Protein AF-A0A3S4IAG2-F1 (afdb_monomer)

Sequence (237 aa):
MKNTRRLWGWLAVICLLSFSVLLYMGKEIYQAAPPIPAVVQGADGKAVFTGDQIRRGQQAWLSSGGQQLGTVWGHGSYVAPDWSADWLHREALALREDWARQRFGKTYAQLDVGRQGMLDAELRREMRANGYDAASGKLTLSVVRAAAARQVAGHYQGLYGADPAFDKLREQYAMTADALPSADDRLAVSRSSSGPPGRPPPTARAKPACPTPTTGRTSRWSATRPPPPTACGRSPA

pLDDT: mean 79.32, std 21.81, range [26.36, 97.94]

Secondary structure (DSSP, 8-state):
-HHHHHHHHHHHHHHHHHHHHHHHHHHHHHHHSPPPPSEEEETTS-EEEEHHHHHHHHHHHHHTTGGGTSEETTEE-SSS-BHHHHHHHHHHHHHHHHHHHHHHSS-GGGS-HHHHHHHHHHHHHHHH---EETTTTEEEEPHHHHHHHHHHHHHHHHHHTT-GGGHHHHHHTTPPTTS---HHHHHHHHHHTT----PPPTT----SPPPP-------------PPPP--------

Foldseek 3Di:
DVVVVVVVVVVVVVVVVVVVVVVVVVVVCVVPPFDQFQFEAEPVRHTLDGSVLLVLLQVLCVLLVNQDLEADPPGHDHQAYHLLVVLLVQLLLQLLQVCCCVPPVDGLVPDDPVSVVVSVVVSVVQLLDFQADPVNSYRYHYPSSSVSLVVQLVVQLCCLEQNPVCVVVCVSSVGDHNSPVDSSNSSSNSNNSNDRRDDDDPDDDDPDDPDDPDDDDDDDDDDDDDDDDDDDDDDDD

Nearest PDB structures (foldseek):
  6qq6-assembly1_B  TM=9.559E-01  e=2.274E-15  Achromobacter xylosoxidans
  8bgw-assembly1_A  TM=9.477E-01  e=5.243E-15  Achromobacter xylosoxidans
  6qq5-assembly1_B  TM=9.482E-01  e=2.787E-14  Achromobacter xylosoxidans
  6l3h-assembly1_A  TM=9.404E-01  e=8.490E-14  Neisseria meningitidis alpha14
  6l1x-assembly1_A  TM=9.455E-01  e=2.069E-13  Neisseria meningitidis alpha14

Organism: Chromobacterium violaceum (NCBI:txid536)

Radius of gyration: 25.42 Å; Cα contacts (8 Å, |Δi|>4): 243; chains: 1; bounding box: 87×50×78 Å

Mean predicted aligned error: 11.72 Å

Solvent-accessible surface area (backbone atoms only — not comparable to full-atom values): 13588 Å² total; per-residue (Å²): 117,72,67,59,58,54,52,52,50,52,49,51,50,52,51,52,53,54,51,51,52,50,53,52,51,49,52,52,50,66,72,67,50,67,67,80,40,56,33,34,24,22,70,83,69,48,74,76,48,43,34,67,40,30,53,47,3,50,52,41,39,51,73,56,46,36,44,73,39,15,14,54,90,82,48,56,30,85,64,19,65,41,43,39,58,53,42,54,51,50,31,52,51,43,39,47,34,51,51,26,37,73,75,67,74,36,54,49,87,76,48,54,70,68,61,45,51,52,50,51,56,49,47,55,52,62,74,65,55,71,45,66,38,83,89,78,31,35,29,50,33,53,60,64,54,41,50,19,50,51,54,48,25,51,55,40,31,37,54,36,22,72,46,72,92,30,47,70,58,24,58,67,30,75,47,63,77,37,54,38,80,48,66,70,40,25,62,11,31,37,49,41,36,69,56,66,72,65,74,83,60,101,76,69,77,87,74,83,80,81,78,74,89,76,78,85,79,89,79,86,77,89,77,91,74,85,82,82,84,84,81,80,87,85,86,91,134

Structure (mmCIF, N/CA/C/O backbone):
data_AF-A0A3S4IAG2-F1
#
_entry.id   AF-A0A3S4IAG2-F1
#
loop_
_atom_site.group_PDB
_atom_site.id
_atom_site.type_symbol
_atom_site.label_atom_id
_atom_site.label_alt_id
_atom_site.label_comp_id
_atom_site.label_asym_id
_atom_site.label_entity_id
_atom_site.label_seq_id
_atom_site.pdbx_PDB_ins_code
_atom_site.Cartn_x
_atom_site.Cartn_y
_atom_site.Cartn_z
_atom_site.occupancy
_atom_site.B_iso_or_equiv
_atom_site.auth_seq_id
_atom_site.auth_comp_id
_atom_site.auth_asym_id
_atom_site.auth_atom_id
_atom_site.pdbx_PDB_model_num
ATOM 1 N N . MET A 1 1 ? 22.399 8.344 -54.562 1.00 57.19 1 MET A N 1
ATOM 2 C CA . MET A 1 1 ? 22.759 7.524 -53.374 1.00 57.19 1 MET A CA 1
ATOM 3 C C . MET A 1 1 ? 23.433 8.295 -52.218 1.00 57.19 1 MET A C 1
ATOM 5 O O . MET A 1 1 ? 23.384 7.809 -51.096 1.00 57.19 1 MET A O 1
ATOM 9 N N . LYS A 1 2 ? 24.021 9.495 -52.417 1.00 60.97 2 LYS A N 1
ATOM 10 C CA . LYS A 1 2 ? 24.637 10.291 -51.322 1.00 60.97 2 LYS A CA 1
ATOM 11 C C . LYS A 1 2 ? 23.644 10.781 -50.249 1.00 60.97 2 LYS A C 1
ATOM 13 O O . LYS A 1 2 ? 24.009 10.847 -49.081 1.00 60.97 2 LYS A O 1
ATOM 18 N N . ASN A 1 3 ? 22.392 11.063 -50.622 1.00 73.94 3 ASN A N 1
ATOM 19 C CA . ASN A 1 3 ? 21.385 11.587 -49.688 1.00 73.94 3 ASN A CA 1
ATOM 20 C C . ASN A 1 3 ? 20.950 10.543 -48.640 1.00 73.94 3 ASN A C 1
ATOM 22 O O . ASN A 1 3 ? 20.833 10.851 -47.460 1.00 73.94 3 ASN A O 1
ATOM 26 N N . THR A 1 4 ? 20.822 9.277 -49.046 1.00 83.88 4 THR A N 1
ATOM 27 C CA . THR A 1 4 ? 20.439 8.163 -48.166 1.00 83.88 4 THR A CA 1
ATOM 28 C C . THR A 1 4 ? 21.469 7.925 -47.060 1.00 83.88 4 THR A C 1
ATOM 30 O O . THR A 1 4 ? 21.091 7.785 -45.905 1.00 83.88 4 THR A O 1
ATOM 33 N N . ARG A 1 5 ? 22.776 7.969 -47.365 1.00 84.56 5 ARG A N 1
ATOM 34 C CA . ARG A 1 5 ? 23.834 7.810 -46.346 1.00 84.56 5 ARG A CA 1
ATOM 35 C C . ARG A 1 5 ? 23.801 8.914 -45.282 1.00 84.56 5 ARG A C 1
ATOM 37 O O . ARG A 1 5 ? 24.036 8.632 -44.113 1.00 84.56 5 ARG A O 1
ATOM 44 N N . ARG A 1 6 ? 23.466 10.151 -45.668 1.00 86.50 6 ARG A N 1
ATOM 45 C CA . ARG A 1 6 ? 23.318 11.279 -44.732 1.00 86.50 6 ARG A CA 1
ATOM 46 C C . ARG A 1 6 ? 22.092 11.113 -43.829 1.00 86.50 6 ARG A C 1
ATOM 48 O O . ARG A 1 6 ? 22.192 11.376 -42.637 1.00 86.50 6 ARG A O 1
ATOM 55 N N . LEU A 1 7 ? 20.966 10.649 -44.378 1.00 92.19 7 LEU A N 1
ATOM 56 C CA . LEU A 1 7 ? 19.752 10.359 -43.604 1.00 92.19 7 LEU A CA 1
ATOM 57 C C . LEU A 1 7 ? 19.969 9.215 -42.604 1.00 92.19 7 LEU A C 1
ATOM 59 O O . LEU A 1 7 ? 19.591 9.349 -41.447 1.00 92.19 7 LEU A O 1
ATOM 63 N N . TRP A 1 8 ? 20.640 8.136 -43.014 1.00 94.56 8 TRP A N 1
ATOM 64 C CA . TRP A 1 8 ? 21.013 7.040 -42.111 1.00 94.56 8 TRP A CA 1
ATOM 65 C C . TRP A 1 8 ? 21.988 7.482 -41.015 1.00 94.56 8 TRP A C 1
ATOM 67 O O . TRP A 1 8 ? 21.851 7.048 -39.876 1.00 94.56 8 TRP A O 1
ATOM 77 N N . GLY A 1 9 ? 22.927 8.382 -41.327 1.00 94.62 9 GLY A N 1
ATOM 78 C CA . GLY A 1 9 ? 23.794 8.998 -40.321 1.00 94.62 9 GLY A CA 1
ATOM 79 C C . GLY A 1 9 ? 23.002 9.789 -39.277 1.00 94.62 9 GLY A C 1
ATOM 80 O O . GLY A 1 9 ? 23.195 9.586 -38.083 1.00 94.62 9 GLY A O 1
ATOM 81 N N . TRP A 1 10 ? 22.059 10.634 -39.708 1.00 95.81 10 TRP A N 1
ATOM 82 C CA . TRP A 1 10 ? 21.182 11.369 -38.789 1.00 95.81 10 TRP A CA 1
ATOM 83 C C . TRP A 1 10 ? 20.273 10.454 -37.970 1.00 95.81 10 TRP A C 1
ATOM 85 O O . TRP A 1 10 ? 20.128 10.676 -36.771 1.00 95.81 10 TRP A O 1
ATOM 95 N N . LEU A 1 11 ? 19.709 9.410 -38.581 1.00 96.19 11 LEU A N 1
ATOM 96 C CA . LEU A 1 11 ? 18.921 8.406 -37.870 1.00 96.19 11 LEU A CA 1
ATOM 97 C C . LEU A 1 11 ? 19.757 7.727 -36.779 1.00 96.19 11 LEU A C 1
ATOM 99 O O . LEU A 1 11 ? 19.314 7.653 -35.638 1.00 96.19 11 LEU A O 1
ATOM 103 N N . ALA A 1 12 ? 20.981 7.297 -37.101 1.00 96.19 12 ALA A N 1
ATOM 104 C CA . ALA A 1 12 ? 21.883 6.684 -36.131 1.00 96.19 12 ALA A CA 1
ATOM 105 C C . ALA A 1 12 ? 22.215 7.639 -34.974 1.00 96.19 12 ALA A C 1
ATOM 107 O O . ALA A 1 12 ? 22.183 7.224 -33.818 1.00 96.19 12 ALA A O 1
ATOM 108 N N . VAL A 1 13 ? 22.464 8.922 -35.263 1.00 97.50 13 VAL A N 1
ATOM 109 C CA . VAL A 1 13 ? 22.703 9.950 -34.235 1.00 97.50 13 VAL A CA 1
ATOM 110 C C . VAL A 1 13 ? 21.481 10.131 -33.334 1.00 97.50 13 VAL A C 1
ATOM 112 O O . VAL A 1 13 ? 21.628 10.118 -32.114 1.00 97.50 13 VAL A O 1
ATOM 115 N N . ILE A 1 14 ? 20.278 10.256 -33.905 1.00 97.62 14 ILE A N 1
ATOM 116 C CA . ILE A 1 14 ? 19.039 10.404 -33.128 1.00 97.62 14 ILE A CA 1
ATOM 117 C C . ILE A 1 14 ? 18.816 9.170 -32.251 1.00 97.62 14 ILE A C 1
ATOM 119 O O . ILE A 1 14 ? 18.597 9.319 -31.053 1.00 97.62 14 ILE A O 1
ATOM 123 N N . CYS A 1 15 ? 18.946 7.961 -32.804 1.00 97.62 15 CYS A N 1
ATOM 124 C CA . CYS A 1 15 ? 18.828 6.725 -32.035 1.00 97.62 15 CYS A CA 1
ATOM 125 C C . CYS A 1 15 ? 19.840 6.682 -30.883 1.00 97.62 15 CYS A C 1
ATOM 127 O O . CYS A 1 15 ? 19.444 6.441 -29.745 1.00 97.62 15 CYS A O 1
ATOM 129 N N . LEU A 1 16 ? 21.124 6.955 -31.145 1.00 97.81 16 LEU A N 1
ATOM 130 C CA . LEU A 1 16 ? 22.168 6.943 -30.116 1.00 97.81 16 LEU A CA 1
ATOM 131 C C . LEU A 1 16 ? 21.878 7.943 -28.995 1.00 97.81 16 LEU A C 1
ATOM 133 O O . LEU A 1 16 ? 21.977 7.582 -27.823 1.00 97.81 16 LEU A O 1
ATOM 137 N N . LEU A 1 17 ? 21.474 9.172 -29.325 1.00 97.94 17 LEU A N 1
ATOM 138 C CA . LEU A 1 17 ? 21.122 10.178 -28.322 1.00 97.94 17 LEU A CA 1
ATOM 139 C C . LEU A 1 17 ? 19.875 9.773 -27.522 1.00 97.94 17 LEU A C 1
ATOM 141 O O . LEU A 1 17 ? 19.899 9.838 -26.293 1.00 97.94 17 LEU A O 1
ATOM 145 N N . SER A 1 18 ? 18.815 9.296 -28.182 1.00 97.00 18 SER A N 1
ATOM 146 C CA . SER A 1 18 ? 17.589 8.845 -27.512 1.00 97.00 18 SER A CA 1
ATOM 147 C C . SER A 1 18 ? 17.841 7.666 -26.568 1.00 97.00 18 SER A C 1
ATOM 149 O O . SER A 1 18 ? 17.405 7.706 -25.418 1.00 97.00 18 SER A O 1
ATOM 151 N N . PHE A 1 19 ? 18.584 6.644 -27.009 1.00 97.50 19 PHE A N 1
ATOM 152 C CA . PHE A 1 19 ? 18.950 5.512 -26.154 1.00 97.50 19 PHE A CA 1
ATOM 153 C C . PHE A 1 19 ? 19.877 5.931 -25.012 1.00 97.50 19 PHE A C 1
ATOM 155 O O . PHE A 1 19 ? 19.725 5.425 -23.905 1.00 97.50 19 PHE A O 1
ATOM 162 N N . SER A 1 20 ? 20.788 6.882 -25.235 1.00 97.12 20 SER A N 1
ATOM 163 C CA . SER A 1 20 ? 21.667 7.386 -24.171 1.00 97.12 20 SER A CA 1
ATOM 164 C C . SER A 1 20 ? 20.868 8.056 -23.055 1.00 97.12 20 SER A C 1
ATOM 166 O O . SER A 1 20 ? 21.086 7.760 -21.880 1.00 97.12 20 SER A O 1
ATOM 168 N N . VAL A 1 21 ? 19.894 8.903 -23.409 1.00 96.88 21 VAL A N 1
ATOM 169 C CA . VAL A 1 21 ? 18.987 9.525 -22.431 1.00 96.88 21 VAL A CA 1
ATOM 170 C C . VAL A 1 21 ? 18.141 8.465 -21.722 1.00 96.88 21 VAL A C 1
ATOM 172 O O . VAL A 1 21 ? 18.015 8.513 -20.500 1.00 96.88 21 VAL A O 1
ATOM 175 N N . LEU A 1 22 ? 17.604 7.483 -22.453 1.00 95.69 22 LEU A N 1
ATOM 176 C CA . LEU A 1 22 ? 16.808 6.398 -21.873 1.00 95.69 22 LEU A CA 1
ATOM 177 C C . LEU A 1 22 ? 17.613 5.568 -20.859 1.00 95.69 22 LEU A C 1
ATOM 179 O O . LEU A 1 22 ? 17.124 5.303 -19.764 1.00 95.69 22 LEU A O 1
ATOM 183 N N . LEU A 1 23 ? 18.848 5.188 -21.197 1.00 94.25 23 LEU A N 1
ATOM 184 C CA . LEU A 1 23 ? 19.734 4.418 -20.318 1.00 94.25 23 LEU A CA 1
ATOM 185 C C . LEU A 1 23 ? 20.152 5.224 -19.085 1.00 94.25 23 LEU A C 1
ATOM 187 O O . LEU A 1 23 ? 20.166 4.686 -17.977 1.00 94.25 23 LEU A O 1
ATOM 191 N N . TYR A 1 24 ? 20.451 6.514 -19.261 1.00 94.75 24 TYR A N 1
ATOM 192 C CA . TYR A 1 24 ? 20.769 7.408 -18.150 1.00 94.75 24 TYR A CA 1
ATOM 193 C C . TYR A 1 24 ? 19.593 7.524 -17.172 1.00 94.75 24 TYR A C 1
ATOM 195 O O . TYR A 1 24 ? 19.758 7.286 -15.976 1.00 94.75 24 TYR A O 1
ATOM 203 N N . MET A 1 25 ? 18.387 7.789 -17.683 1.00 92.31 25 MET A N 1
ATOM 204 C CA . MET A 1 25 ? 17.180 7.864 -16.853 1.00 92.31 25 MET A CA 1
ATOM 205 C C . MET A 1 25 ? 16.848 6.514 -16.204 1.00 92.31 25 MET A C 1
ATOM 207 O O . MET A 1 25 ? 16.467 6.476 -15.038 1.00 92.31 25 MET A O 1
ATOM 211 N N . GLY A 1 26 ? 17.048 5.399 -16.913 1.00 89.12 26 GLY A N 1
ATOM 212 C CA . GLY A 1 26 ? 16.878 4.054 -16.358 1.00 89.12 26 GLY A CA 1
ATOM 213 C C . GLY A 1 26 ? 17.799 3.781 -15.165 1.00 89.12 26 GLY A C 1
ATOM 214 O O . GLY A 1 26 ? 17.357 3.219 -14.163 1.00 89.12 26 GLY A O 1
ATOM 215 N N . LYS A 1 27 ? 19.057 4.236 -15.229 1.00 88.31 27 LYS A N 1
ATOM 216 C CA . LYS A 1 27 ? 20.014 4.133 -14.117 1.00 88.31 27 LYS A CA 1
ATOM 217 C C . LYS A 1 27 ? 19.571 4.953 -12.902 1.00 88.31 27 LYS A C 1
ATOM 219 O O . LYS A 1 27 ? 19.605 4.432 -11.789 1.00 88.31 27 LYS A O 1
ATOM 224 N N . GLU A 1 28 ? 19.140 6.195 -13.109 1.00 88.00 28 GLU A N 1
ATOM 225 C CA . GLU A 1 28 ? 18.635 7.056 -12.028 1.00 88.00 28 GLU A CA 1
ATOM 226 C C . GLU A 1 28 ? 17.401 6.444 -11.352 1.00 88.00 28 GLU A C 1
ATOM 228 O O . GLU A 1 28 ? 17.333 6.376 -10.126 1.00 88.00 28 GLU A O 1
ATOM 233 N N . ILE A 1 29 ? 16.459 5.909 -12.138 1.00 80.94 29 ILE A N 1
ATOM 234 C CA . ILE A 1 29 ? 15.269 5.224 -11.611 1.00 80.94 29 ILE A CA 1
ATOM 235 C C . ILE A 1 29 ? 15.665 4.007 -10.769 1.00 80.94 29 ILE A C 1
ATOM 237 O O . ILE A 1 29 ? 15.115 3.813 -9.687 1.00 80.94 29 ILE A O 1
ATOM 241 N N . TYR A 1 30 ? 16.630 3.205 -11.228 1.00 76.56 30 TYR A N 1
ATOM 242 C CA . TYR A 1 30 ? 17.087 2.021 -10.497 1.00 76.56 30 TYR A CA 1
ATOM 243 C C . TYR A 1 30 ? 17.720 2.377 -9.143 1.00 76.56 30 TYR A C 1
ATOM 245 O O . TYR A 1 30 ? 17.491 1.688 -8.153 1.00 76.56 30 TYR A O 1
ATOM 253 N N . GLN A 1 31 ? 18.485 3.469 -9.079 1.00 76.62 31 GLN A N 1
ATOM 254 C CA . GLN A 1 31 ? 19.129 3.922 -7.841 1.00 76.62 31 GLN A CA 1
ATOM 255 C C . GLN A 1 31 ? 18.164 4.634 -6.883 1.00 76.62 31 GLN A C 1
ATOM 257 O O . GLN A 1 31 ? 18.338 4.557 -5.668 1.00 76.62 31 GLN A O 1
ATOM 262 N N . ALA A 1 32 ? 17.149 5.319 -7.415 1.00 75.88 32 ALA A N 1
ATOM 263 C CA . ALA A 1 32 ? 16.148 6.042 -6.634 1.00 75.88 32 ALA A CA 1
ATOM 264 C C . ALA A 1 32 ? 14.940 5.180 -6.220 1.00 75.88 32 ALA A C 1
ATOM 266 O O . ALA A 1 32 ? 14.070 5.665 -5.490 1.00 75.88 32 ALA A O 1
ATOM 267 N N . ALA A 1 33 ? 14.858 3.927 -6.683 1.00 71.25 33 ALA A N 1
ATOM 268 C CA . ALA A 1 33 ? 13.767 3.024 -6.348 1.00 71.25 33 ALA A CA 1
ATOM 269 C C . ALA A 1 33 ? 13.689 2.805 -4.824 1.00 71.25 33 ALA A C 1
ATOM 271 O O . ALA A 1 33 ? 14.715 2.583 -4.173 1.00 71.25 33 ALA A O 1
ATOM 272 N N . PRO A 1 34 ? 12.487 2.863 -4.223 1.00 69.50 34 PRO A N 1
ATOM 273 C CA . PRO A 1 34 ? 12.352 2.682 -2.789 1.00 69.50 34 PRO A CA 1
ATOM 274 C C . PRO A 1 34 ? 12.721 1.233 -2.412 1.00 69.50 34 PRO A C 1
ATOM 276 O O . PRO A 1 34 ? 12.158 0.295 -2.986 1.00 69.50 34 PRO A O 1
ATOM 279 N N . PRO A 1 35 ? 13.662 1.024 -1.471 1.00 77.06 35 PRO A N 1
ATOM 280 C CA . PRO A 1 35 ? 14.093 -0.314 -1.089 1.00 77.06 35 PRO A CA 1
ATOM 281 C C . PRO A 1 35 ? 12.957 -1.072 -0.394 1.00 77.06 35 PRO A C 1
ATOM 283 O O . PRO A 1 35 ? 12.220 -0.508 0.418 1.00 77.06 35 PRO A O 1
ATOM 286 N N . ILE A 1 36 ? 12.829 -2.369 -0.687 1.00 81.75 36 ILE A N 1
ATOM 287 C CA . ILE A 1 36 ? 11.906 -3.249 0.040 1.00 81.75 36 ILE A CA 1
ATOM 288 C C . ILE A 1 36 ? 12.533 -3.542 1.411 1.00 81.75 36 ILE A C 1
ATOM 290 O O . ILE A 1 36 ? 13.619 -4.128 1.449 1.00 81.75 36 ILE A O 1
ATOM 294 N N . PRO A 1 37 ? 11.888 -3.168 2.530 1.00 85.12 37 PRO A N 1
ATOM 295 C CA . PRO A 1 37 ? 12.431 -3.432 3.856 1.00 85.12 37 PRO A CA 1
ATOM 296 C C . PRO A 1 37 ? 12.551 -4.938 4.110 1.00 85.12 37 PRO A C 1
ATOM 298 O O . PRO A 1 37 ? 11.691 -5.726 3.711 1.00 85.12 37 PRO A O 1
ATOM 301 N N . ALA A 1 38 ? 13.608 -5.338 4.816 1.00 87.06 38 ALA A N 1
ATOM 302 C CA . ALA A 1 38 ? 13.812 -6.723 5.229 1.00 87.06 38 ALA A CA 1
ATOM 303 C C . ALA A 1 38 ? 12.733 -7.166 6.231 1.00 87.06 38 ALA A C 1
ATOM 305 O O . ALA A 1 38 ? 12.232 -8.290 6.166 1.00 87.06 38 ALA A O 1
ATOM 306 N N . VAL A 1 39 ? 12.335 -6.260 7.126 1.00 88.44 39 VAL A N 1
ATOM 307 C CA . VAL A 1 39 ? 11.244 -6.467 8.081 1.00 88.44 39 VAL A CA 1
ATOM 308 C C . VAL A 1 39 ? 10.523 -5.153 8.364 1.00 88.44 39 VAL A C 1
ATOM 310 O O . VAL A 1 39 ? 11.138 -4.096 8.509 1.00 88.44 39 VAL A O 1
ATOM 313 N N . VAL A 1 40 ? 9.201 -5.240 8.452 1.00 88.69 40 VAL A N 1
ATOM 314 C CA . VAL A 1 40 ? 8.320 -4.203 8.981 1.00 88.69 40 VAL A CA 1
ATOM 315 C C . VAL A 1 40 ? 7.906 -4.646 10.375 1.00 88.69 40 VAL A C 1
ATOM 317 O O . VAL A 1 40 ? 7.302 -5.708 10.523 1.00 88.69 40 VAL A O 1
ATOM 320 N N . GLN A 1 41 ? 8.224 -3.862 11.397 1.00 91.62 41 GLN A N 1
ATOM 321 C CA . GLN A 1 41 ? 7.936 -4.190 12.794 1.00 91.62 41 GLN A CA 1
ATOM 322 C C . GLN A 1 41 ? 7.222 -3.039 13.498 1.00 91.62 41 GLN A C 1
ATOM 324 O O . GLN A 1 41 ? 7.390 -1.875 13.139 1.00 91.62 41 GLN A O 1
ATOM 329 N N . GLY A 1 42 ? 6.422 -3.366 14.509 1.00 89.31 42 GLY A N 1
ATOM 330 C CA . GLY A 1 42 ? 5.921 -2.367 15.443 1.00 89.31 42 GLY A CA 1
ATOM 331 C C . GLY A 1 42 ? 7.037 -1.859 16.357 1.00 89.31 42 GLY A C 1
ATOM 332 O O . GLY A 1 42 ? 8.071 -2.507 16.532 1.00 89.31 42 GLY A O 1
ATOM 333 N N . ALA A 1 43 ? 6.812 -0.705 16.981 1.00 88.12 43 ALA A N 1
ATOM 334 C CA . ALA A 1 43 ? 7.690 -0.162 18.018 1.00 88.12 43 ALA A CA 1
ATOM 335 C C . ALA A 1 43 ? 7.804 -1.085 19.252 1.00 88.12 43 ALA A C 1
ATOM 337 O O . ALA A 1 43 ? 8.746 -0.966 20.025 1.00 88.12 43 ALA A O 1
ATOM 338 N N . ASP A 1 44 ? 6.878 -2.036 19.407 1.00 85.69 44 ASP A N 1
ATOM 339 C CA . ASP A 1 44 ? 6.915 -3.122 20.392 1.00 85.69 44 ASP A CA 1
ATOM 340 C C . ASP A 1 44 ? 7.852 -4.283 19.997 1.00 85.69 44 ASP A C 1
ATOM 342 O O . ASP A 1 44 ? 7.929 -5.287 20.703 1.00 85.69 44 ASP A O 1
ATOM 346 N N . GLY A 1 45 ? 8.541 -4.180 18.855 1.00 84.06 45 GLY A N 1
ATOM 347 C CA . GLY A 1 45 ? 9.450 -5.201 18.332 1.00 84.06 45 GLY A CA 1
ATOM 348 C C . GLY A 1 45 ? 8.747 -6.377 17.651 1.00 84.06 45 GLY A C 1
ATOM 349 O O . GLY A 1 45 ? 9.419 -7.264 17.124 1.00 84.06 45 GLY A O 1
ATOM 350 N N . LYS A 1 46 ? 7.407 -6.401 17.606 1.00 86.94 46 LYS A N 1
ATOM 351 C CA . LYS A 1 46 ? 6.668 -7.474 16.934 1.00 86.94 46 LYS A CA 1
ATOM 352 C C . LYS A 1 46 ? 6.699 -7.260 15.429 1.00 86.94 46 LYS A C 1
ATOM 354 O O . LYS A 1 46 ? 6.257 -6.222 14.930 1.00 86.94 46 LYS A O 1
ATOM 359 N N . ALA A 1 47 ? 7.158 -8.271 14.697 1.00 86.81 47 ALA A N 1
ATOM 360 C CA . ALA A 1 47 ? 7.097 -8.257 13.244 1.00 86.81 47 ALA A CA 1
ATOM 361 C C . ALA A 1 47 ? 5.634 -8.130 12.779 1.00 86.81 47 ALA A C 1
ATOM 363 O O . ALA A 1 47 ? 4.727 -8.796 13.283 1.00 86.81 47 ALA A O 1
ATOM 364 N N . VAL A 1 48 ? 5.410 -7.224 11.835 1.00 86.25 48 VAL A N 1
ATOM 365 C CA . VAL A 1 48 ? 4.147 -7.057 11.118 1.00 86.25 48 VAL A CA 1
ATOM 366 C C . VAL A 1 48 ? 4.250 -7.837 9.814 1.00 86.25 48 VAL A C 1
ATOM 368 O O . VAL A 1 48 ? 3.465 -8.759 9.608 1.00 86.25 48 VAL A O 1
ATOM 371 N N . PHE A 1 49 ? 5.267 -7.529 8.997 1.00 85.62 49 PHE A N 1
ATOM 372 C CA . PHE A 1 49 ? 5.533 -8.149 7.694 1.00 85.62 49 PHE A CA 1
ATOM 373 C C . PHE A 1 49 ? 7.032 -8.405 7.502 1.00 85.62 49 PHE A C 1
ATOM 375 O O . PHE A 1 49 ? 7.859 -7.656 8.019 1.00 85.62 49 PHE A O 1
ATOM 382 N N . THR A 1 50 ? 7.398 -9.419 6.719 1.00 89.00 50 THR A N 1
ATOM 383 C CA . THR A 1 50 ? 8.786 -9.630 6.265 1.00 89.00 50 THR A CA 1
ATOM 384 C C . THR A 1 50 ? 8.944 -9.294 4.783 1.00 89.00 50 THR A C 1
ATOM 386 O O . THR A 1 50 ? 7.978 -9.328 4.019 1.00 89.00 50 THR A O 1
ATOM 389 N N . GLY A 1 51 ? 10.168 -8.995 4.346 1.00 84.69 51 GLY A N 1
ATOM 390 C CA . GLY A 1 51 ? 10.461 -8.712 2.939 1.00 84.69 51 GLY A CA 1
ATOM 391 C C . GLY A 1 51 ? 10.098 -9.873 2.005 1.00 84.69 51 GLY A C 1
ATOM 392 O O . GLY A 1 51 ? 9.589 -9.647 0.909 1.00 84.69 51 GLY A O 1
ATOM 393 N N . ASP A 1 52 ? 10.281 -11.119 2.454 1.00 86.62 52 ASP A N 1
ATOM 394 C CA . ASP A 1 52 ? 9.873 -12.311 1.696 1.00 86.62 52 ASP A CA 1
ATOM 395 C C . ASP A 1 52 ? 8.358 -12.411 1.545 1.00 86.62 52 ASP A C 1
ATOM 397 O O . ASP A 1 52 ? 7.863 -12.744 0.470 1.00 86.62 52 ASP A O 1
ATOM 401 N N . GLN A 1 53 ? 7.608 -12.063 2.593 1.00 85.38 53 GLN A N 1
ATOM 402 C CA . GLN A 1 53 ? 6.150 -12.019 2.526 1.00 85.38 53 GLN A CA 1
ATOM 403 C C . GLN A 1 53 ? 5.661 -10.933 1.564 1.00 85.38 53 GLN A C 1
ATOM 405 O O . GLN A 1 53 ? 4.690 -11.162 0.851 1.00 85.38 53 GLN A O 1
ATOM 410 N N . ILE A 1 54 ? 6.336 -9.780 1.498 1.00 85.94 54 ILE A N 1
ATOM 411 C CA . ILE A 1 54 ? 6.011 -8.721 0.529 1.00 85.94 54 ILE A CA 1
ATOM 412 C C . ILE A 1 54 ? 6.251 -9.220 -0.903 1.00 85.94 54 ILE A C 1
ATOM 414 O O . ILE A 1 54 ? 5.384 -9.058 -1.761 1.00 85.94 54 ILE A O 1
ATOM 418 N N . ARG A 1 55 ? 7.391 -9.878 -1.163 1.00 86.25 55 ARG A N 1
ATOM 419 C CA . ARG A 1 55 ? 7.710 -10.457 -2.481 1.00 86.25 55 ARG A CA 1
ATOM 420 C C . ARG A 1 55 ? 6.730 -11.555 -2.891 1.00 86.25 55 ARG A C 1
ATOM 422 O O . ARG A 1 55 ? 6.242 -11.544 -4.018 1.00 86.25 55 ARG A O 1
ATOM 429 N N . ARG A 1 56 ? 6.397 -12.472 -1.977 1.00 88.50 56 ARG A N 1
ATOM 430 C CA . ARG A 1 56 ? 5.369 -13.495 -2.219 1.00 88.50 56 ARG A CA 1
ATOM 431 C C . ARG A 1 56 ? 4.008 -12.852 -2.488 1.00 88.50 56 ARG A C 1
ATOM 433 O O . ARG A 1 56 ? 3.306 -13.292 -3.386 1.00 88.50 56 ARG A O 1
ATOM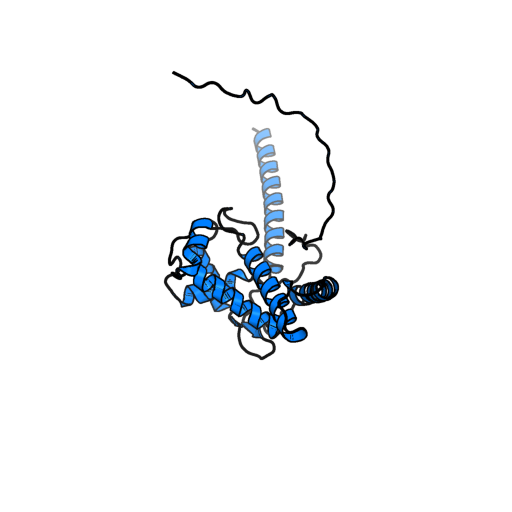 440 N N . GLY A 1 57 ? 3.669 -11.775 -1.781 1.00 87.38 57 GLY A N 1
ATOM 441 C CA . GLY A 1 57 ? 2.433 -11.027 -2.004 1.00 87.38 57 GLY A CA 1
ATOM 442 C C . GLY A 1 57 ? 2.340 -10.445 -3.409 1.00 87.38 57 GLY A C 1
ATOM 443 O O . GLY A 1 57 ? 1.301 -10.559 -4.049 1.00 87.38 57 GLY A O 1
ATOM 444 N N . GLN A 1 58 ? 3.446 -9.908 -3.931 1.00 87.19 58 GLN A N 1
ATOM 445 C CA . GLN A 1 58 ? 3.515 -9.440 -5.318 1.00 87.19 58 GLN A CA 1
ATOM 446 C C . GLN A 1 58 ? 3.283 -10.579 -6.319 1.00 87.19 58 GLN A C 1
ATOM 448 O O . GLN A 1 58 ? 2.565 -10.391 -7.296 1.00 87.19 58 GLN A O 1
ATOM 453 N N . GLN A 1 59 ? 3.853 -11.762 -6.074 1.00 88.25 59 GLN A N 1
ATOM 454 C CA . GLN A 1 59 ? 3.642 -12.939 -6.925 1.00 88.25 59 GLN A CA 1
ATOM 455 C C . GLN A 1 59 ? 2.191 -13.433 -6.870 1.00 88.25 59 GLN A C 1
ATOM 457 O O . GLN A 1 59 ? 1.605 -13.693 -7.917 1.00 88.25 59 GLN A O 1
ATOM 462 N N . ALA A 1 60 ? 1.604 -13.499 -5.674 1.00 89.06 60 ALA A N 1
ATOM 463 C CA . ALA A 1 60 ? 0.205 -13.867 -5.474 1.00 89.06 60 ALA A CA 1
ATOM 464 C C . ALA A 1 60 ? -0.752 -12.869 -6.146 1.00 89.06 60 ALA A C 1
ATOM 466 O O . ALA A 1 60 ? -1.708 -13.258 -6.805 1.00 89.06 60 ALA A O 1
ATOM 467 N N . TRP A 1 61 ? -0.467 -11.569 -6.052 1.00 87.56 61 TRP A N 1
ATOM 468 C CA . TRP A 1 61 ? -1.250 -10.550 -6.748 1.00 87.56 61 TRP A CA 1
ATOM 469 C C . TRP A 1 61 ? -1.182 -10.712 -8.272 1.00 87.56 61 TRP A C 1
ATOM 471 O O . TRP A 1 61 ? -2.195 -10.593 -8.960 1.00 87.56 61 TRP A O 1
ATOM 481 N N . LEU A 1 62 ? 0.005 -11.008 -8.814 1.00 87.44 62 LEU A N 1
ATOM 482 C CA . LEU A 1 62 ? 0.172 -11.266 -10.246 1.00 87.44 62 LEU A CA 1
ATOM 483 C C . LEU A 1 62 ? -0.582 -12.526 -10.691 1.00 87.44 62 LEU A C 1
ATOM 485 O O . LEU A 1 62 ? -1.173 -12.513 -11.770 1.00 87.44 62 LEU A O 1
ATOM 489 N N . SER A 1 63 ? -0.595 -13.589 -9.879 1.00 87.31 63 SER A N 1
ATOM 490 C CA . SER A 1 63 ? -1.321 -14.821 -10.208 1.00 87.31 63 SER A CA 1
ATOM 491 C C . SER A 1 63 ? -2.840 -14.663 -10.116 1.00 87.31 63 SER A C 1
ATOM 493 O O . SER A 1 63 ? -3.552 -15.298 -10.888 1.00 87.31 63 SER A O 1
ATOM 495 N N . SER A 1 64 ? -3.346 -13.773 -9.255 1.00 85.00 64 SER A N 1
ATOM 496 C CA . SER A 1 64 ? -4.779 -13.473 -9.128 1.00 85.00 64 SER A CA 1
ATOM 497 C C . SER A 1 64 ? -5.313 -12.481 -10.179 1.00 85.00 64 SER A C 1
ATOM 499 O O . SER A 1 64 ? -6.375 -11.894 -9.985 1.00 85.00 64 SER A O 1
ATOM 501 N N . GLY A 1 65 ? -4.572 -12.237 -11.266 1.00 83.25 65 GLY A N 1
ATOM 502 C CA . GLY A 1 65 ? -4.960 -11.347 -12.372 1.00 83.25 65 GLY A CA 1
ATOM 503 C C . GLY A 1 65 ? -4.235 -9.996 -12.406 1.00 83.25 65 GLY A C 1
ATOM 504 O O . GLY A 1 65 ? -4.282 -9.296 -13.420 1.00 83.25 65 GLY A O 1
ATOM 505 N N . GLY A 1 66 ? -3.519 -9.627 -11.340 1.00 86.56 66 GLY A N 1
ATOM 506 C CA . GLY A 1 66 ? -2.652 -8.451 -11.288 1.00 86.56 66 GLY A CA 1
ATOM 507 C C . GLY A 1 66 ? -3.318 -7.161 -11.778 1.00 86.56 66 GLY A C 1
ATOM 508 O O . GLY A 1 66 ? -4.361 -6.736 -11.277 1.00 86.56 66 GLY A O 1
ATOM 509 N N . GLN A 1 67 ? -2.710 -6.545 -12.795 1.00 86.69 67 GLN A N 1
ATOM 510 C CA . GLN A 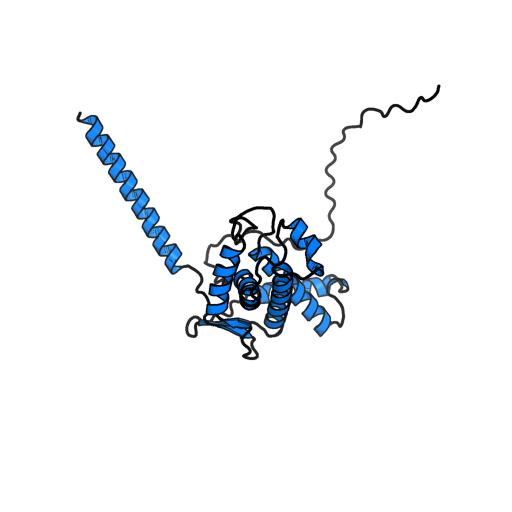1 67 ? -3.176 -5.295 -13.407 1.00 86.69 67 GLN A CA 1
ATOM 511 C C . GLN A 1 67 ? -4.486 -5.423 -14.194 1.00 86.69 67 GLN A C 1
ATOM 513 O O . GLN A 1 67 ? -5.069 -4.406 -14.552 1.00 86.69 67 GLN A O 1
ATOM 518 N N . GLN A 1 68 ? -4.954 -6.634 -14.502 1.00 86.50 68 GLN A N 1
ATOM 519 C CA . GLN A 1 68 ? -6.238 -6.814 -15.187 1.00 86.50 68 GLN A CA 1
ATOM 520 C C . GLN A 1 68 ? -7.414 -6.6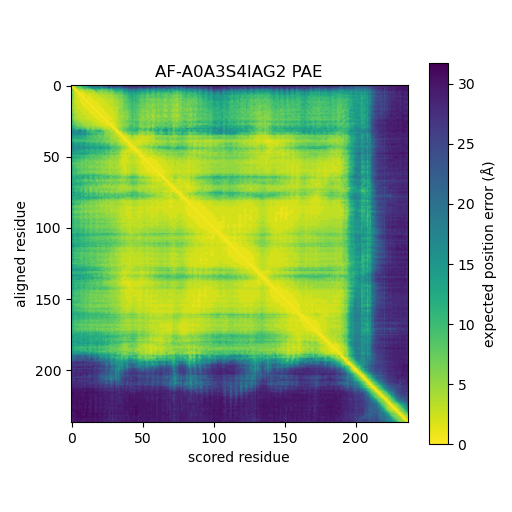62 -14.221 1.00 86.50 68 GLN A C 1
ATOM 522 O O . GLN A 1 68 ? -8.511 -6.300 -14.645 1.00 86.50 68 GLN A O 1
ATOM 527 N N . LEU A 1 69 ? -7.179 -6.881 -12.926 1.00 86.56 69 LEU A N 1
ATOM 528 C CA . LEU A 1 69 ? -8.217 -6.815 -11.908 1.00 86.56 69 LEU A CA 1
ATOM 529 C C . LEU A 1 69 ? -8.443 -5.389 -11.389 1.00 86.56 69 LEU A C 1
ATOM 531 O O . LEU A 1 69 ? -9.582 -4.942 -11.313 1.00 86.56 69 LEU A O 1
ATOM 535 N N . GLY A 1 70 ? -7.364 -4.665 -11.090 1.00 86.88 70 GLY A N 1
ATOM 536 C CA . GLY A 1 70 ? -7.403 -3.261 -10.671 1.00 86.88 70 GLY A CA 1
ATOM 537 C C . GLY A 1 70 ? -6.065 -2.570 -10.909 1.00 86.88 70 GLY A C 1
ATOM 538 O O . GLY A 1 70 ? -5.207 -3.104 -11.618 1.00 86.88 70 GLY A O 1
ATOM 539 N N . THR A 1 71 ? -5.849 -1.410 -10.285 1.00 83.31 71 THR A N 1
ATOM 540 C CA . THR A 1 71 ? -4.581 -0.677 -10.416 1.00 83.31 71 THR A CA 1
ATOM 541 C C . THR A 1 71 ? -3.682 -0.789 -9.190 1.00 83.31 71 THR A C 1
ATOM 543 O O . THR A 1 71 ? -4.129 -0.904 -8.050 1.00 83.31 71 THR A O 1
ATOM 546 N N . VAL A 1 72 ? -2.374 -0.707 -9.427 1.00 84.75 72 VAL A N 1
ATOM 547 C CA . VAL A 1 72 ? -1.371 -0.394 -8.401 1.00 84.75 72 VAL A CA 1
ATOM 548 C C . VAL A 1 72 ? -0.622 0.841 -8.880 1.00 84.75 72 VAL A C 1
ATOM 550 O O . VAL A 1 72 ? -0.142 0.880 -10.016 1.00 84.75 72 VAL A O 1
ATOM 553 N N . TRP A 1 73 ? -0.555 1.877 -8.042 1.00 80.75 73 TRP A N 1
ATOM 554 C CA . TRP A 1 73 ? 0.046 3.171 -8.398 1.00 80.75 73 TRP A CA 1
ATOM 555 C C . TRP A 1 73 ? -0.531 3.796 -9.678 1.00 80.75 73 TRP A C 1
ATOM 557 O O . TRP A 1 73 ? 0.181 4.448 -10.449 1.00 80.75 73 TRP A O 1
ATOM 567 N N . GLY A 1 74 ? -1.822 3.579 -9.924 1.00 83.38 74 GLY A N 1
ATOM 568 C CA . GLY A 1 74 ? -2.543 4.081 -11.089 1.00 83.38 74 GLY A CA 1
ATOM 569 C C . GLY A 1 74 ? -2.284 3.332 -12.399 1.00 83.38 74 GLY A C 1
ATOM 570 O O . GLY A 1 74 ? -2.725 3.811 -13.441 1.00 83.38 74 GLY A O 1
ATOM 571 N N . HIS A 1 75 ? -1.591 2.188 -12.375 1.00 81.19 75 HIS A N 1
ATOM 572 C CA . HIS A 1 75 ? -1.388 1.338 -13.551 1.00 81.19 75 HIS A CA 1
ATOM 573 C C . HIS A 1 75 ? -2.197 0.045 -13.413 1.00 81.19 75 HIS A C 1
ATOM 575 O O . HIS A 1 75 ? -1.991 -0.712 -12.462 1.00 81.19 75 HIS A O 1
ATOM 581 N N . GLY A 1 76 ? -3.102 -0.200 -14.358 1.00 88.94 76 GLY A N 1
ATOM 582 C CA . GLY A 1 76 ? -3.939 -1.397 -14.428 1.00 88.94 76 GLY A CA 1
ATOM 583 C C . GLY A 1 76 ? -5.332 -1.101 -14.979 1.00 88.94 76 GLY A C 1
ATOM 584 O O . GLY A 1 76 ? -5.504 -0.143 -15.734 1.00 88.94 76 GLY A O 1
ATOM 585 N N . SER A 1 77 ? -6.312 -1.914 -14.598 1.00 87.50 77 SER A N 1
ATOM 586 C CA . SER A 1 77 ? -7.712 -1.773 -14.994 1.00 87.50 77 SER A CA 1
ATOM 587 C C . SER A 1 77 ? -8.501 -0.883 -14.030 1.00 87.50 77 SER A C 1
ATOM 589 O O . SER A 1 77 ? -8.074 -0.615 -12.911 1.00 87.50 77 SER A O 1
ATOM 591 N N . TYR A 1 78 ? -9.668 -0.414 -14.472 1.00 87.00 78 TYR A N 1
ATOM 592 C CA . TYR A 1 78 ? -10.484 0.562 -13.738 1.00 87.00 78 TYR A CA 1
ATOM 593 C C . TYR A 1 78 ? -11.728 -0.037 -13.069 1.00 87.00 78 TYR A C 1
ATOM 595 O O . TYR A 1 78 ? -12.608 0.716 -12.659 1.00 87.00 78 TYR A O 1
ATOM 603 N N . VAL A 1 79 ? -11.841 -1.370 -13.017 1.00 86.94 79 VAL A N 1
ATOM 604 C CA . VAL A 1 79 ? -13.010 -2.039 -12.423 1.00 86.94 79 VAL A CA 1
ATOM 605 C C . VAL A 1 79 ? -12.852 -2.131 -10.908 1.00 86.94 79 VAL A C 1
ATOM 607 O O . VAL A 1 79 ? -13.633 -1.527 -10.176 1.00 86.94 79 VAL A O 1
ATOM 610 N N . ALA A 1 80 ? -11.823 -2.835 -10.428 1.00 88.50 80 ALA A N 1
ATOM 611 C CA . ALA A 1 80 ? -11.464 -2.811 -9.015 1.00 88.50 80 ALA A CA 1
ATOM 612 C C . ALA A 1 80 ? -10.712 -1.502 -8.673 1.00 88.50 80 ALA A C 1
ATOM 614 O O . ALA A 1 80 ? -10.192 -0.828 -9.571 1.00 88.50 80 ALA A O 1
ATOM 615 N N . PRO A 1 81 ? -10.650 -1.103 -7.389 1.00 87.88 81 PRO A N 1
ATOM 616 C CA . PRO A 1 81 ? -9.993 0.136 -6.989 1.00 87.88 81 PRO A CA 1
ATOM 617 C C . PRO A 1 81 ? -8.476 0.088 -7.214 1.00 87.88 81 PRO A C 1
ATOM 619 O O . PRO A 1 81 ? -7.880 -0.961 -7.470 1.00 87.88 81 PRO A O 1
ATOM 622 N N . ASP A 1 82 ? -7.828 1.242 -7.037 1.00 89.69 82 ASP A N 1
ATOM 623 C CA . ASP A 1 82 ? -6.381 1.261 -6.848 1.00 89.69 82 ASP A CA 1
ATOM 624 C C . ASP A 1 82 ? -6.038 0.681 -5.474 1.00 89.69 82 ASP A C 1
ATOM 626 O O . ASP A 1 82 ? -6.347 1.283 -4.443 1.00 89.69 82 ASP A O 1
ATOM 630 N N . TRP A 1 83 ? -5.386 -0.481 -5.454 1.00 88.31 83 TRP A N 1
ATOM 631 C CA . TRP A 1 83 ? -5.089 -1.214 -4.224 1.00 88.31 83 TRP A CA 1
ATOM 632 C C . TRP A 1 83 ? -4.184 -0.428 -3.270 1.00 88.31 83 TRP A C 1
ATOM 634 O O . TRP A 1 83 ? -4.336 -0.527 -2.054 1.00 88.31 83 TRP A O 1
ATOM 644 N N . SER A 1 84 ? -3.262 0.383 -3.802 1.00 86.50 84 SER A N 1
ATOM 645 C CA . SER A 1 84 ? -2.380 1.217 -2.979 1.00 86.50 84 SER A CA 1
ATOM 646 C C . SER A 1 84 ? -3.145 2.366 -2.324 1.00 86.50 84 SER A C 1
ATOM 648 O O . SER A 1 84 ? -2.934 2.659 -1.147 1.00 86.50 84 SER A O 1
ATOM 650 N N . ALA A 1 85 ? -4.044 3.015 -3.066 1.00 88.19 85 ALA A N 1
ATOM 651 C CA . ALA A 1 85 ? -4.864 4.098 -2.536 1.00 88.19 85 ALA A CA 1
ATOM 652 C C . ALA A 1 85 ? -5.925 3.590 -1.548 1.00 88.19 85 ALA A C 1
ATOM 654 O O 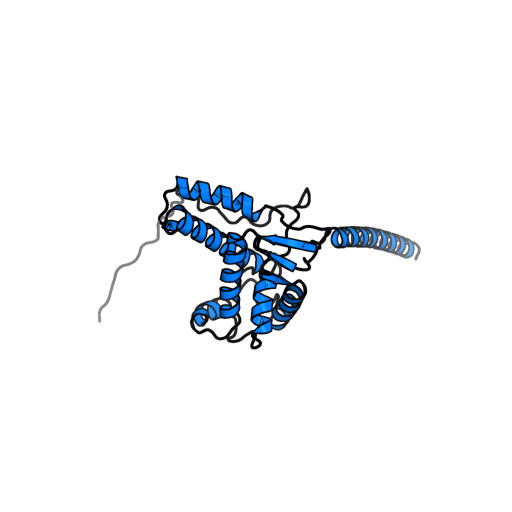. ALA A 1 85 ? -6.106 4.199 -0.493 1.00 88.19 85 ALA A O 1
ATOM 655 N N . ASP A 1 86 ? -6.596 2.476 -1.854 1.00 90.50 86 ASP A N 1
ATOM 656 C CA . ASP A 1 86 ? -7.611 1.883 -0.977 1.00 90.50 86 ASP A CA 1
ATOM 657 C C . ASP A 1 86 ? -6.987 1.373 0.330 1.00 90.50 86 ASP A C 1
ATOM 659 O O . ASP A 1 86 ? -7.508 1.656 1.410 1.00 90.50 86 ASP A O 1
ATOM 663 N N . TRP A 1 87 ? -5.813 0.727 0.268 1.00 92.38 87 TRP A N 1
ATOM 664 C CA . TRP A 1 87 ? -5.038 0.388 1.466 1.00 92.38 87 TRP A CA 1
ATOM 665 C C . TRP A 1 87 ? -4.746 1.624 2.319 1.00 92.38 87 TRP A C 1
ATOM 667 O O . TRP A 1 87 ? -5.081 1.652 3.505 1.00 92.38 87 TRP A O 1
ATOM 677 N N . LEU A 1 88 ? -4.141 2.654 1.714 1.00 91.06 88 LEU A N 1
ATOM 678 C CA . LEU A 1 88 ? -3.734 3.870 2.419 1.00 91.06 88 LEU A CA 1
ATOM 679 C C . LEU A 1 88 ? -4.930 4.555 3.089 1.00 91.06 88 LEU A C 1
ATOM 681 O O . LEU A 1 88 ? -4.832 5.040 4.218 1.00 91.06 88 LEU A O 1
ATOM 685 N N . HIS A 1 89 ? -6.066 4.582 2.396 1.00 92.56 89 HIS A N 1
ATOM 686 C CA . HIS A 1 89 ? -7.296 5.152 2.913 1.00 92.56 89 HIS A CA 1
ATOM 687 C C . HIS A 1 89 ? -7.835 4.358 4.108 1.00 92.56 89 HIS A C 1
ATOM 689 O O . HIS A 1 89 ? -8.127 4.947 5.150 1.00 92.56 89 HIS A O 1
ATOM 695 N N . ARG A 1 90 ? -7.922 3.026 4.000 1.00 94.06 90 ARG A N 1
ATOM 696 C CA . ARG A 1 90 ? -8.404 2.163 5.090 1.00 94.06 90 ARG A CA 1
ATOM 697 C C . ARG A 1 90 ? -7.493 2.205 6.310 1.00 94.06 90 ARG A C 1
ATOM 699 O O . ARG A 1 90 ? -8.001 2.270 7.426 1.00 94.06 90 ARG A O 1
ATOM 706 N N . GLU A 1 91 ? -6.175 2.226 6.112 1.00 93.75 91 GLU A N 1
ATOM 707 C CA . GLU A 1 91 ? -5.198 2.363 7.199 1.00 93.75 91 GLU A CA 1
ATOM 708 C C . GLU A 1 91 ? -5.395 3.6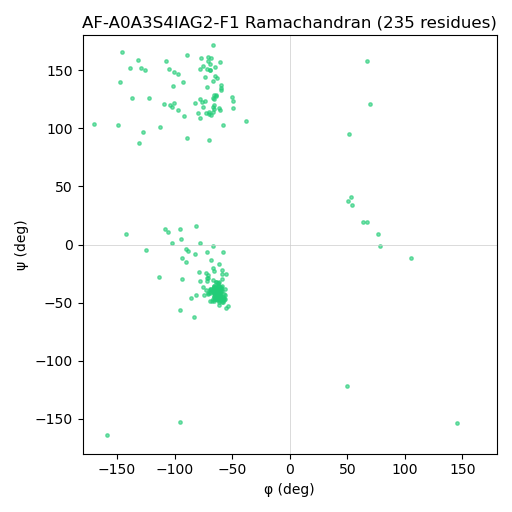95 7.933 1.00 93.75 91 GLU A C 1
ATOM 710 O O . GLU A 1 91 ? -5.449 3.729 9.161 1.00 93.75 91 GLU A O 1
ATOM 715 N N . ALA A 1 92 ? -5.597 4.787 7.188 1.00 94.56 92 ALA A N 1
ATOM 716 C CA . ALA A 1 92 ? -5.873 6.097 7.762 1.00 94.56 92 ALA A CA 1
ATOM 717 C C . ALA A 1 92 ? -7.205 6.150 8.533 1.00 94.56 92 ALA A C 1
ATOM 719 O O . ALA A 1 92 ? -7.268 6.767 9.598 1.00 94.56 92 ALA A O 1
ATOM 720 N N . LEU A 1 93 ? -8.267 5.515 8.023 1.00 95.50 93 LEU A N 1
ATOM 721 C CA . LEU A 1 93 ? -9.551 5.422 8.724 1.00 95.50 93 LEU A CA 1
ATOM 722 C C . LEU A 1 93 ? -9.431 4.613 10.020 1.00 95.50 93 LEU A C 1
ATOM 724 O O . LEU A 1 93 ? -9.879 5.085 11.063 1.00 95.50 93 LEU A O 1
ATOM 728 N N . ALA A 1 94 ? -8.787 3.444 9.963 1.00 95.56 94 ALA A N 1
ATOM 729 C CA . ALA A 1 94 ? -8.538 2.599 11.128 1.00 95.56 94 ALA A CA 1
ATOM 730 C C . ALA A 1 94 ? -7.743 3.347 12.209 1.00 95.56 94 ALA A C 1
ATOM 732 O O . ALA A 1 94 ? -8.131 3.351 13.374 1.00 95.56 94 ALA A O 1
ATOM 733 N N . LEU A 1 95 ? -6.687 4.068 11.815 1.00 95.00 95 LEU A N 1
ATOM 734 C CA . LEU A 1 95 ? -5.843 4.809 12.751 1.00 95.00 95 LEU A CA 1
ATOM 735 C C . LEU A 1 95 ? -6.601 5.929 13.481 1.00 95.00 95 LEU 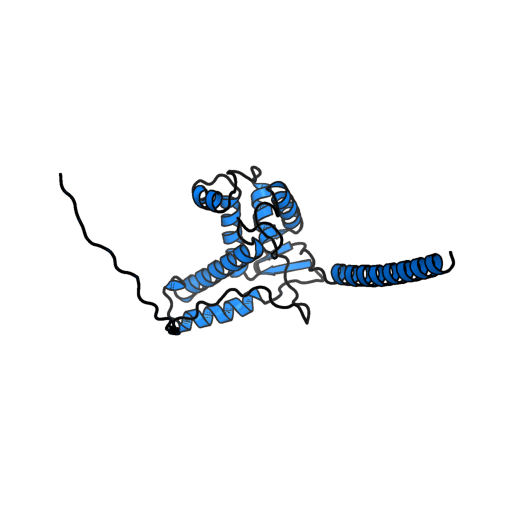A C 1
ATOM 737 O O . LEU A 1 95 ? -6.488 6.069 14.699 1.00 95.00 95 LEU A O 1
ATOM 741 N N . ARG A 1 96 ? -7.393 6.722 12.747 1.00 95.69 96 ARG A N 1
ATOM 742 C CA . ARG A 1 96 ? -8.215 7.799 13.333 1.00 95.69 96 ARG A CA 1
ATOM 743 C C . ARG A 1 96 ? -9.260 7.240 14.286 1.00 95.69 96 ARG A C 1
ATOM 745 O O . ARG A 1 96 ? -9.490 7.817 15.346 1.00 95.69 96 ARG A O 1
ATOM 752 N N . GLU A 1 97 ? -9.890 6.140 13.895 1.00 96.06 97 GLU A N 1
ATOM 753 C CA . GLU A 1 97 ? -10.914 5.479 14.689 1.00 96.06 97 GLU A CA 1
ATOM 754 C C . GLU A 1 97 ? -10.324 4.918 15.994 1.00 96.06 97 GLU A C 1
ATOM 756 O O . GLU A 1 97 ? -10.896 5.116 17.067 1.00 96.06 97 GLU A O 1
ATOM 761 N N . ASP A 1 98 ? -9.140 4.309 15.940 1.00 95.00 98 ASP A N 1
ATOM 762 C CA . ASP A 1 98 ? -8.456 3.808 17.131 1.00 95.00 98 ASP A CA 1
ATOM 763 C C . ASP A 1 98 ? -8.021 4.937 18.069 1.00 95.00 98 ASP A C 1
ATOM 765 O O . ASP A 1 98 ? -8.235 4.841 19.280 1.00 95.00 98 ASP A O 1
ATOM 769 N N . TRP A 1 99 ? -7.490 6.048 17.549 1.00 95.88 99 TRP A N 1
ATOM 770 C CA . TRP A 1 99 ? -7.194 7.217 18.382 1.00 95.88 99 TRP A CA 1
ATOM 771 C C . TRP A 1 99 ? -8.447 7.843 18.996 1.00 95.88 99 TRP A C 1
ATOM 773 O O . TRP A 1 99 ? -8.413 8.244 20.162 1.00 95.88 99 TRP A O 1
ATOM 783 N N . ALA A 1 100 ? -9.549 7.914 18.245 1.00 96.31 100 ALA A N 1
ATOM 784 C CA . ALA A 1 100 ? -10.818 8.426 18.747 1.00 96.31 100 ALA A CA 1
ATOM 785 C C . ALA A 1 100 ? -11.329 7.578 19.921 1.00 96.31 100 ALA A C 1
ATOM 787 O O . ALA A 1 100 ? -11.652 8.119 20.986 1.00 96.31 100 ALA A O 1
ATOM 788 N N . ARG A 1 101 ? -11.302 6.248 19.770 1.00 95.69 101 ARG A N 1
ATOM 789 C CA . ARG A 1 101 ? -11.699 5.310 20.825 1.00 95.69 101 ARG A CA 1
ATOM 790 C C . ARG A 1 101 ? -10.786 5.393 22.043 1.00 95.69 101 ARG A C 1
ATOM 792 O O . ARG A 1 101 ? -11.289 5.501 23.156 1.00 95.69 101 ARG A O 1
ATOM 799 N N . GLN A 1 102 ? -9.468 5.408 21.850 1.00 94.44 102 GLN A N 1
ATOM 800 C CA . GLN A 1 102 ? -8.501 5.430 22.954 1.00 94.44 102 GLN A CA 1
ATOM 801 C C . GLN A 1 102 ? -8.539 6.730 23.763 1.00 94.44 102 GLN A C 1
ATOM 803 O O . GLN A 1 102 ? -8.419 6.691 24.984 1.00 94.44 102 GLN A O 1
ATOM 808 N N . ARG A 1 103 ? -8.685 7.888 23.105 1.00 95.38 103 ARG A N 1
ATOM 809 C CA . ARG A 1 103 ? -8.584 9.197 23.777 1.00 95.38 103 ARG A CA 1
ATOM 810 C C . ARG A 1 103 ? -9.918 9.757 24.247 1.00 95.38 103 ARG A C 1
ATOM 812 O O . ARG A 1 103 ? -9.948 10.514 25.212 1.00 95.38 103 ARG A O 1
ATOM 819 N N . PHE A 1 104 ? -11.006 9.435 23.552 1.00 95.88 104 PHE A N 1
ATOM 820 C CA . PHE A 1 104 ? -12.312 10.050 23.792 1.00 95.88 104 PHE A CA 1
ATOM 821 C C . PHE A 1 104 ? -13.422 9.035 24.078 1.00 95.88 104 PHE A C 1
ATOM 823 O O . PHE A 1 104 ? -14.543 9.455 24.362 1.00 95.88 104 PHE A O 1
ATOM 830 N N . GLY A 1 105 ? -13.146 7.727 23.987 1.00 96.00 105 GLY A N 1
ATOM 831 C CA . GLY A 1 105 ? -14.145 6.673 24.196 1.00 96.00 105 GLY A CA 1
ATOM 832 C C . GLY A 1 105 ? -15.287 6.693 23.174 1.00 96.00 105 GLY A C 1
ATOM 833 O O . GLY A 1 105 ? -16.362 6.169 23.447 1.00 96.00 105 GLY A O 1
ATOM 834 N N . LYS A 1 106 ? -15.087 7.343 22.021 1.00 95.44 106 LYS A N 1
ATOM 835 C CA . LYS A 1 106 ? -16.101 7.564 20.980 1.00 95.44 106 LYS A CA 1
ATOM 836 C C . LYS A 1 106 ? -15.552 7.192 19.612 1.00 95.44 106 LYS A C 1
ATOM 838 O O . LYS A 1 106 ? -14.341 7.196 19.407 1.00 95.44 106 LYS A O 1
ATOM 843 N N . THR A 1 107 ? -16.448 6.917 18.670 1.00 96.44 107 THR A N 1
ATOM 844 C CA . THR A 1 107 ? -16.061 6.756 17.260 1.00 96.44 107 THR A CA 1
ATOM 845 C C . THR A 1 107 ? -15.635 8.098 16.669 1.00 96.44 107 THR A C 1
ATOM 847 O O . THR A 1 107 ? -16.085 9.156 17.124 1.00 96.44 107 THR A O 1
ATOM 850 N N . TYR A 1 108 ? -14.801 8.081 15.630 1.00 94.69 108 TYR A N 1
ATOM 851 C CA . TYR A 1 108 ? -14.316 9.301 14.982 1.00 94.69 108 TYR A CA 1
ATOM 852 C C . TYR A 1 108 ? -15.470 10.194 14.489 1.00 94.69 108 TYR A C 1
ATOM 854 O O . TYR A 1 108 ? -15.440 11.419 14.635 1.00 94.69 108 TYR A O 1
ATOM 862 N N . ALA A 1 109 ? -16.531 9.576 13.964 1.00 95.31 109 ALA A N 1
ATOM 863 C CA . ALA A 1 109 ? -17.713 10.270 13.453 1.00 95.31 109 ALA A CA 1
ATOM 864 C C . ALA A 1 109 ? -18.524 11.003 14.541 1.00 95.31 109 ALA A C 1
ATOM 866 O O . ALA A 1 109 ? -19.244 11.946 14.229 1.00 95.31 109 ALA A O 1
ATOM 867 N N . GLN A 1 110 ? -18.406 10.593 15.807 1.00 96.19 110 GLN A N 1
ATOM 868 C CA . GLN A 1 110 ? -19.113 11.199 16.945 1.00 96.19 110 GLN A CA 1
ATOM 869 C C . GLN A 1 110 ? -18.336 12.348 17.606 1.00 96.19 110 GLN A C 1
ATOM 871 O O . GLN A 1 110 ? -18.826 12.953 18.564 1.00 96.19 110 GLN A O 1
ATOM 876 N N . LEU A 1 111 ? -17.110 12.620 17.156 1.00 96.06 111 LEU A N 1
ATOM 877 C CA . LEU A 1 111 ? -16.305 13.730 17.652 1.00 96.06 111 LEU A CA 1
ATOM 878 C C . LEU A 1 111 ? -16.764 15.058 17.044 1.00 96.06 111 LEU A C 1
ATOM 880 O O . LEU A 1 111 ? -17.238 15.114 15.912 1.00 96.06 111 LEU A O 1
ATOM 884 N N . ASP A 1 112 ? -16.580 16.145 17.789 1.00 96.38 112 ASP A N 1
ATOM 885 C CA . ASP A 1 112 ? -16.743 17.490 17.247 1.00 96.38 112 ASP A CA 1
ATOM 886 C C . ASP A 1 112 ? -15.639 17.818 16.231 1.00 96.38 112 ASP A C 1
ATOM 888 O O . ASP A 1 112 ? -14.554 17.228 16.227 1.00 96.38 112 ASP A O 1
ATOM 892 N N . VAL A 1 113 ? -15.908 18.816 15.392 1.00 95.44 113 VAL A N 1
ATOM 893 C CA . VAL A 1 113 ? -15.030 19.223 14.286 1.00 95.44 113 VAL A CA 1
ATOM 894 C C . VAL A 1 113 ? -13.627 19.632 14.755 1.00 95.44 113 VAL A C 1
ATOM 896 O O . VAL A 1 113 ? -12.657 19.441 14.024 1.00 95.44 113 VAL A O 1
ATOM 899 N N . GLY A 1 114 ? -13.496 20.166 15.976 1.00 97.00 114 GLY A N 1
ATOM 900 C CA . GLY A 1 114 ? -12.206 20.550 16.549 1.00 97.00 114 GLY A CA 1
ATOM 901 C C . GLY A 1 114 ? -11.347 19.329 16.876 1.00 97.00 114 GLY A C 1
ATOM 902 O O . GLY A 1 114 ? -10.191 19.247 16.454 1.00 97.00 114 GLY A O 1
ATOM 903 N N . ARG A 1 115 ? -11.925 18.336 17.562 1.00 96.50 115 ARG A N 1
ATOM 904 C CA . ARG A 1 115 ? -11.243 17.061 17.851 1.00 96.50 115 ARG A CA 1
ATOM 905 C C . ARG A 1 115 ? -10.939 16.260 16.586 1.00 96.50 115 ARG A C 1
ATOM 907 O O . ARG A 1 115 ? -9.863 15.675 16.486 1.00 96.50 115 ARG A O 1
ATOM 914 N N . GLN A 1 116 ? -11.847 16.271 15.614 1.00 95.75 116 GLN A N 1
ATOM 915 C CA . GLN A 1 116 ? -11.618 15.687 14.291 1.00 95.75 116 GLN A CA 1
ATOM 916 C C . GLN A 1 116 ? -10.408 16.331 13.597 1.00 95.75 116 GLN A C 1
ATOM 918 O O . GLN A 1 116 ? -9.478 15.632 13.197 1.00 95.75 116 GLN A O 1
ATOM 923 N N . GLY A 1 117 ? -10.353 17.666 13.553 1.00 96.25 117 GLY A N 1
ATOM 924 C CA . GLY A 1 117 ? -9.226 18.402 12.974 1.00 96.25 117 GLY A CA 1
ATOM 925 C C . GLY A 1 117 ? -7.885 18.118 13.661 1.00 96.25 117 GLY A C 1
ATOM 926 O O . GLY A 1 117 ? -6.861 18.000 12.985 1.00 96.25 117 GLY A O 1
ATOM 927 N N . MET A 1 118 ? -7.884 17.948 14.987 1.00 96.56 118 MET A N 1
ATOM 928 C CA . MET A 1 118 ? -6.695 17.546 15.746 1.00 96.56 118 MET A CA 1
ATOM 929 C C . MET A 1 118 ? -6.180 16.170 15.297 1.00 96.56 118 MET A C 1
ATOM 931 O O . MET A 1 118 ? -5.007 16.039 14.946 1.00 96.56 118 MET A O 1
ATOM 935 N N . LEU A 1 119 ? -7.055 15.159 15.257 1.00 96.38 119 LEU A N 1
ATOM 936 C CA . LEU A 1 119 ? -6.682 13.807 14.825 1.00 96.38 119 LEU A CA 1
ATOM 937 C C . LEU A 1 119 ? -6.214 13.777 13.362 1.00 96.38 119 LEU A C 1
ATOM 939 O O . LEU A 1 119 ? -5.302 13.025 13.026 1.00 96.38 119 LEU A O 1
ATOM 943 N N . ASP A 1 120 ? -6.766 14.631 12.501 1.00 95.31 120 ASP A N 1
ATOM 944 C CA . ASP A 1 120 ? -6.365 14.730 11.092 1.00 95.31 120 ASP A CA 1
ATOM 945 C C . ASP A 1 120 ? -4.971 15.313 10.902 1.00 95.31 120 ASP A C 1
ATOM 947 O O . ASP A 1 120 ? -4.2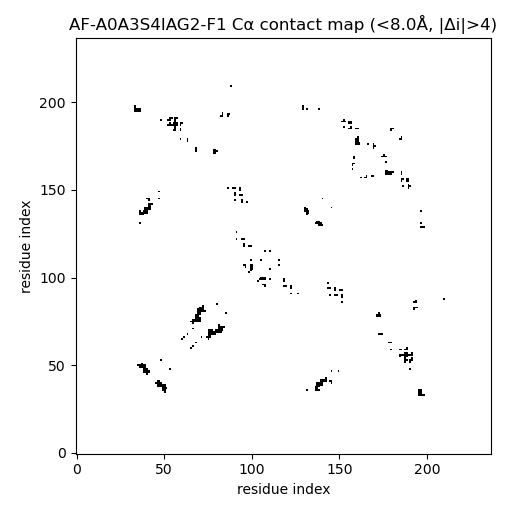04 14.856 10.045 1.00 95.31 120 ASP A O 1
ATOM 951 N N . ALA A 1 121 ? -4.621 16.319 11.700 1.00 95.69 121 ALA A N 1
ATOM 952 C CA . ALA A 1 121 ? -3.276 16.872 11.711 1.00 95.69 121 ALA A CA 1
ATOM 953 C C . ALA A 1 121 ? -2.257 15.831 12.198 1.00 95.69 121 ALA A C 1
ATOM 955 O O . ALA A 1 121 ? -1.192 15.673 11.592 1.00 95.69 121 ALA A O 1
ATOM 956 N N . GLU A 1 122 ? -2.599 15.076 13.244 1.00 94.62 122 GLU A N 1
ATOM 957 C CA . GLU A 1 122 ? -1.757 13.992 13.751 1.00 94.62 122 GLU A CA 1
ATOM 958 C C . GLU A 1 122 ? -1.603 12.851 12.743 1.00 94.62 122 GLU A C 1
ATOM 960 O O . GLU A 1 122 ? -0.480 12.401 12.510 1.00 94.62 122 GLU A O 1
ATOM 965 N N . LEU A 1 123 ? -2.689 12.447 12.076 1.00 94.75 123 LEU A N 1
ATOM 966 C CA . LEU A 1 123 ? -2.669 11.427 11.028 1.00 94.75 123 LEU A CA 1
ATOM 967 C C . LEU A 1 123 ? -1.686 11.806 9.921 1.00 94.75 123 LEU A C 1
ATOM 969 O O . LEU A 1 123 ? -0.869 10.991 9.502 1.00 94.75 123 LEU A O 1
ATOM 973 N N . ARG A 1 124 ? -1.736 13.056 9.447 1.00 92.81 124 ARG A N 1
ATOM 974 C CA . ARG A 1 124 ? -0.829 13.531 8.391 1.00 92.81 124 ARG A CA 1
ATOM 975 C C . ARG A 1 124 ? 0.633 13.449 8.815 1.00 92.81 124 ARG A C 1
ATOM 977 O O . ARG A 1 124 ? 1.472 13.132 7.975 1.00 92.81 124 ARG A O 1
ATOM 984 N N . ARG A 1 125 ? 0.940 13.749 10.079 1.00 92.69 125 ARG A N 1
ATOM 985 C CA . ARG A 1 125 ? 2.300 13.642 10.621 1.00 92.69 125 ARG A CA 1
ATOM 986 C C . ARG A 1 125 ? 2.741 12.181 10.701 1.00 92.69 125 ARG A C 1
ATOM 988 O O . ARG A 1 125 ? 3.811 11.860 10.201 1.00 92.69 125 ARG A O 1
ATOM 995 N N . GLU A 1 126 ? 1.903 11.314 11.260 1.00 91.44 126 GLU A N 1
ATOM 996 C CA . GLU A 1 126 ? 2.192 9.885 11.438 1.00 91.44 126 GLU A CA 1
ATOM 997 C C . GLU A 1 126 ? 2.372 9.154 10.097 1.00 91.44 126 GLU A C 1
ATOM 999 O O . GLU A 1 126 ? 3.326 8.404 9.910 1.00 91.44 126 GLU A O 1
ATOM 1004 N N . MET A 1 127 ? 1.496 9.412 9.122 1.00 88.88 127 MET A N 1
ATOM 1005 C CA . MET A 1 127 ? 1.541 8.750 7.812 1.00 88.88 127 MET A CA 1
ATOM 1006 C C . MET A 1 127 ? 2.727 9.199 6.953 1.00 88.88 127 MET A C 1
ATOM 1008 O O . MET A 1 127 ? 3.203 8.425 6.125 1.00 88.88 127 MET A O 1
ATOM 1012 N N . ARG A 1 128 ? 3.200 10.442 7.128 1.00 89.56 128 ARG A N 1
ATOM 1013 C CA . ARG A 1 128 ? 4.340 11.004 6.380 1.00 89.56 128 ARG A CA 1
ATOM 1014 C C . ARG A 1 128 ? 5.689 10.761 7.050 1.00 89.56 128 ARG A C 1
ATOM 1016 O O . ARG A 1 128 ? 6.714 10.962 6.402 1.00 89.56 128 ARG A O 1
ATOM 1023 N N . ALA A 1 129 ? 5.703 10.378 8.325 1.00 88.06 129 ALA A N 1
ATOM 1024 C CA . ALA A 1 129 ? 6.932 10.044 9.023 1.00 88.06 129 ALA A CA 1
ATOM 1025 C C . ALA A 1 129 ? 7.576 8.808 8.379 1.00 88.06 129 ALA A C 1
ATOM 1027 O O . ALA A 1 129 ? 6.931 7.774 8.198 1.00 88.06 129 ALA A O 1
ATOM 1028 N N . ASN A 1 130 ? 8.858 8.921 8.027 1.00 85.62 130 ASN A N 1
ATOM 1029 C CA . ASN A 1 130 ? 9.623 7.803 7.494 1.00 85.62 130 ASN A CA 1
ATOM 1030 C C . ASN A 1 130 ? 10.328 7.071 8.642 1.00 85.62 130 ASN A C 1
ATOM 1032 O O . ASN A 1 130 ? 11.256 7.611 9.239 1.00 85.62 130 ASN A O 1
ATOM 1036 N N . GLY A 1 131 ? 9.880 5.851 8.939 1.00 85.75 131 GLY A N 1
ATOM 1037 C CA . GLY A 1 131 ? 10.472 4.974 9.954 1.00 85.75 131 GLY A CA 1
ATOM 1038 C C . GLY A 1 131 ? 11.475 3.959 9.397 1.00 85.75 131 GLY A C 1
ATOM 1039 O O . GLY A 1 131 ? 11.759 2.972 10.076 1.00 85.75 131 GLY A O 1
ATOM 1040 N N . TYR A 1 132 ? 11.924 4.123 8.148 1.00 88.50 132 TYR A N 1
ATOM 1041 C CA . TYR A 1 132 ? 12.872 3.214 7.506 1.00 88.50 132 TYR A CA 1
ATOM 1042 C C . TYR A 1 132 ? 14.315 3.537 7.906 1.00 88.50 132 TYR A C 1
ATOM 1044 O O . TYR A 1 132 ? 14.808 4.634 7.642 1.00 88.50 132 TYR A O 1
ATOM 1052 N N . ASP A 1 133 ? 15.002 2.554 8.482 1.00 87.44 133 ASP A N 1
ATOM 1053 C CA . ASP A 1 133 ? 16.439 2.590 8.727 1.00 87.44 133 ASP A CA 1
ATOM 1054 C C . ASP A 1 133 ? 17.185 1.855 7.605 1.00 87.44 133 ASP A C 1
ATOM 1056 O O . ASP A 1 133 ? 17.047 0.643 7.430 1.00 87.44 133 ASP A O 1
ATOM 1060 N N . ALA A 1 134 ? 18.003 2.594 6.855 1.00 84.69 134 ALA A N 1
ATOM 1061 C CA . ALA A 1 134 ? 18.774 2.052 5.742 1.00 84.69 134 ALA A CA 1
ATOM 1062 C C . ALA A 1 134 ? 19.926 1.137 6.187 1.00 84.69 134 ALA A C 1
ATOM 1064 O O . ALA A 1 134 ? 20.318 0.269 5.412 1.00 84.69 134 ALA A O 1
ATOM 1065 N N . ALA A 1 135 ? 20.458 1.311 7.403 1.00 86.81 135 ALA A N 1
ATOM 1066 C CA . ALA A 1 135 ? 21.564 0.496 7.902 1.00 86.81 135 ALA A CA 1
ATOM 1067 C C . ALA A 1 135 ? 21.095 -0.914 8.278 1.00 86.81 135 ALA A C 1
ATOM 1069 O O . ALA A 1 135 ? 21.749 -1.899 7.942 1.00 86.81 135 ALA A O 1
ATOM 1070 N N . SER A 1 136 ? 19.943 -1.018 8.948 1.00 87.19 136 SER A N 1
ATOM 1071 C CA . SER A 1 136 ? 19.360 -2.308 9.332 1.00 87.19 136 SER A CA 1
ATOM 1072 C C . SER A 1 136 ? 18.338 -2.862 8.331 1.00 87.19 136 SER A C 1
ATOM 1074 O O . SER A 1 136 ? 17.941 -4.023 8.446 1.00 87.19 136 SER A O 1
ATOM 1076 N N . GLY A 1 137 ? 17.888 -2.056 7.363 1.00 85.88 137 GLY A N 1
ATOM 1077 C CA . GLY A 1 137 ? 16.839 -2.420 6.407 1.00 85.88 137 GLY A CA 1
ATOM 1078 C C . GLY A 1 137 ? 15.456 -2.586 7.048 1.00 85.88 137 GLY A C 1
ATOM 1079 O O . GLY A 1 137 ? 14.596 -3.2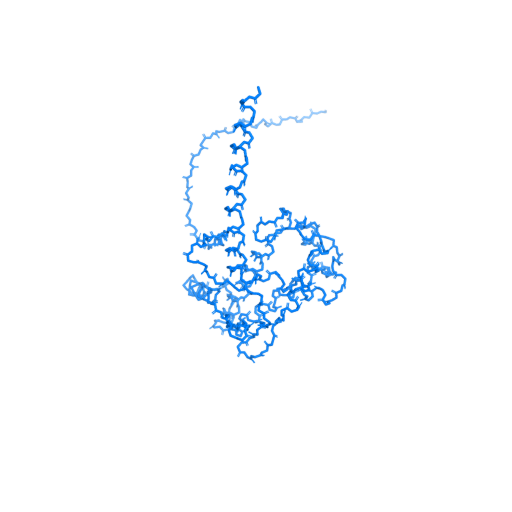69 6.483 1.00 85.88 137 GLY A O 1
ATOM 1080 N N . LYS A 1 138 ? 15.241 -2.021 8.242 1.00 89.69 138 LYS A N 1
ATOM 1081 C CA . LYS A 1 138 ? 14.018 -2.197 9.038 1.00 89.69 138 LYS A CA 1
ATOM 1082 C C . LYS A 1 138 ? 13.098 -0.995 8.902 1.00 89.69 138 LYS A C 1
ATOM 1084 O O . LYS A 1 138 ? 13.539 0.146 9.003 1.00 89.69 138 LYS A O 1
ATOM 1089 N N . LEU A 1 139 ? 11.804 -1.252 8.737 1.00 90.31 139 LEU A N 1
ATOM 1090 C CA . LEU A 1 139 ? 10.760 -0.235 8.836 1.00 90.31 139 LEU A CA 1
ATOM 1091 C C . LEU A 1 139 ? 10.060 -0.366 10.189 1.00 90.31 139 LEU A C 1
ATOM 1093 O O . LEU A 1 139 ? 9.437 -1.393 10.463 1.00 90.31 139 LEU A O 1
ATOM 1097 N N . THR A 1 140 ? 10.139 0.674 11.016 1.00 91.31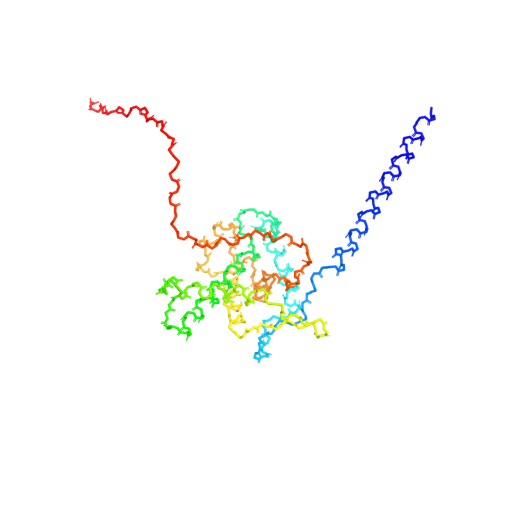 140 THR A N 1
ATOM 1098 C CA . THR A 1 140 ? 9.463 0.700 12.320 1.00 91.31 140 THR A CA 1
ATOM 1099 C C . THR A 1 140 ? 8.175 1.512 12.236 1.00 91.31 140 THR A C 1
ATOM 1101 O O . THR A 1 140 ? 8.195 2.689 11.882 1.00 91.31 140 THR A O 1
ATOM 1104 N N . LEU A 1 141 ? 7.050 0.880 12.567 1.00 91.00 141 LEU A N 1
ATOM 1105 C CA . LEU A 1 141 ? 5.733 1.507 12.670 1.00 91.00 141 LEU A CA 1
ATOM 1106 C C . LEU A 1 141 ? 5.399 1.785 14.138 1.00 91.00 141 LEU A C 1
ATOM 1108 O O . LEU A 1 141 ? 5.773 1.009 15.019 1.00 91.00 141 LEU A O 1
ATOM 1112 N N . SER A 1 142 ? 4.645 2.849 14.423 1.00 91.38 142 SER A N 1
ATOM 1113 C CA . SER A 1 142 ? 4.077 3.024 15.764 1.00 91.38 142 SER A CA 1
ATOM 1114 C C . SER A 1 142 ? 3.146 1.860 16.117 1.00 91.38 142 SER A C 1
ATOM 1116 O O . SER A 1 142 ? 2.603 1.186 15.240 1.00 91.38 142 SER A O 1
ATOM 1118 N N . VAL A 1 143 ? 2.940 1.616 17.413 1.00 90.31 143 VAL A N 1
ATOM 1119 C CA . VAL A 1 143 ? 2.098 0.502 17.890 1.00 90.31 143 VAL A CA 1
ATOM 1120 C C . VAL A 1 143 ? 0.681 0.583 17.312 1.00 90.31 143 VAL A C 1
ATOM 1122 O O . VAL A 1 143 ? 0.146 -0.422 16.844 1.00 90.31 143 VAL A O 1
ATOM 1125 N N . VAL A 1 144 ? 0.094 1.783 17.284 1.00 90.06 144 VAL A N 1
ATOM 1126 C CA . VAL A 1 144 ? -1.269 1.994 16.770 1.00 90.06 144 VAL A CA 1
ATOM 1127 C C . VAL A 1 144 ? -1.316 1.788 15.254 1.00 90.06 144 VAL A C 1
ATOM 1129 O O . VAL A 1 144 ? -2.204 1.103 14.756 1.00 90.06 144 VAL A O 1
ATOM 1132 N N . ARG A 1 145 ? -0.319 2.282 14.508 1.00 92.06 145 ARG A N 1
ATOM 1133 C CA . ARG A 1 145 ? -0.240 2.062 13.058 1.00 92.06 145 ARG A CA 1
ATOM 1134 C C . ARG A 1 145 ? -0.007 0.596 12.698 1.00 92.06 145 ARG A C 1
ATOM 1136 O O . ARG A 1 145 ? -0.606 0.095 11.753 1.00 92.06 145 ARG A O 1
ATOM 1143 N N . ALA A 1 146 ? 0.799 -0.120 13.478 1.00 92.00 146 ALA A N 1
ATOM 1144 C CA . ALA A 1 146 ? 0.993 -1.557 13.316 1.00 92.00 146 ALA A CA 1
ATOM 1145 C C . ALA A 1 146 ? -0.315 -2.340 13.535 1.00 92.00 146 ALA A C 1
ATOM 1147 O O . ALA A 1 146 ? -0.574 -3.314 12.829 1.00 92.00 146 ALA A O 1
ATOM 1148 N N . ALA A 1 147 ? -1.152 -1.924 14.492 1.00 91.25 147 ALA A N 1
ATOM 1149 C CA . ALA A 1 147 ? -2.476 -2.506 14.703 1.00 91.25 147 ALA A CA 1
ATOM 1150 C C . ALA A 1 147 ? -3.425 -2.211 13.528 1.00 91.25 147 ALA A C 1
ATOM 1152 O O . ALA A 1 147 ? -4.015 -3.146 12.983 1.00 91.25 147 ALA A O 1
ATOM 1153 N N . ALA A 1 148 ? -3.482 -0.956 13.069 1.00 92.88 148 ALA A N 1
ATOM 1154 C CA . ALA A 1 148 ? -4.260 -0.561 11.895 1.00 92.88 148 ALA A CA 1
ATOM 1155 C C . ALA A 1 148 ? -3.851 -1.362 10.644 1.00 92.88 148 ALA A C 1
ATOM 1157 O O . ALA A 1 148 ? -4.704 -1.925 9.961 1.00 92.88 148 ALA A O 1
ATOM 1158 N N . ALA A 1 149 ? -2.549 -1.519 10.385 1.00 91.25 149 ALA A N 1
ATOM 1159 C CA . ALA A 1 149 ? -2.045 -2.313 9.263 1.00 91.25 149 ALA A CA 1
ATOM 1160 C C . ALA A 1 149 ? -2.491 -3.787 9.327 1.00 91.25 149 ALA A C 1
ATOM 1162 O O . ALA A 1 149 ? -2.830 -4.373 8.299 1.00 91.25 149 ALA A O 1
ATOM 1163 N N . ARG A 1 150 ? -2.540 -4.394 10.523 1.00 90.56 150 ARG A N 1
ATOM 1164 C CA . ARG A 1 150 ? -3.060 -5.764 10.702 1.00 90.56 150 ARG A CA 1
ATOM 1165 C C . ARG A 1 150 ? -4.566 -5.848 10.453 1.00 90.56 150 ARG A C 1
ATOM 1167 O O . ARG A 1 150 ? -5.018 -6.818 9.852 1.00 90.56 150 ARG A O 1
ATOM 1174 N N . GLN A 1 151 ? -5.332 -4.840 10.867 1.00 92.44 151 GLN A N 1
ATOM 1175 C CA . GLN A 1 151 ? -6.770 -4.779 10.595 1.00 92.44 151 GLN A CA 1
ATOM 1176 C C . GLN A 1 151 ? -7.048 -4.705 9.088 1.00 92.44 151 GLN A C 1
ATOM 1178 O O . GLN A 1 151 ? -7.878 -5.455 8.572 1.00 92.44 151 GLN A O 1
ATOM 1183 N N . VAL A 1 152 ? -6.324 -3.842 8.370 1.00 93.38 152 VAL A N 1
ATOM 1184 C CA . VAL A 1 152 ? -6.453 -3.729 6.911 1.00 93.38 152 VAL A CA 1
ATOM 1185 C C . VAL A 1 152 ? -5.997 -5.021 6.228 1.00 93.38 152 VAL A C 1
ATOM 1187 O O . VAL A 1 152 ? -6.665 -5.488 5.308 1.00 93.38 152 VAL A O 1
ATOM 1190 N N . ALA A 1 153 ? -4.936 -5.669 6.721 1.00 91.19 153 ALA A N 1
ATOM 1191 C CA . ALA A 1 153 ? -4.511 -6.970 6.207 1.00 91.19 153 ALA A CA 1
ATOM 1192 C C . ALA A 1 153 ? -5.628 -8.029 6.298 1.00 91.19 153 ALA A C 1
ATOM 1194 O O . ALA A 1 153 ? -5.859 -8.760 5.336 1.00 91.19 153 ALA A O 1
ATOM 1195 N N . GLY A 1 154 ? -6.359 -8.069 7.418 1.00 91.88 154 GLY A N 1
ATOM 1196 C CA . GLY A 1 154 ? -7.508 -8.962 7.599 1.00 91.88 154 GLY A CA 1
ATOM 1197 C C . GLY A 1 154 ? -8.638 -8.705 6.596 1.00 91.88 154 GLY A C 1
ATOM 1198 O O . GLY A 1 154 ? -9.193 -9.652 6.045 1.00 91.88 154 GLY A O 1
ATOM 1199 N N . HIS A 1 155 ? -8.928 -7.436 6.283 1.00 93.38 155 HIS A N 1
ATOM 1200 C CA . HIS A 1 155 ? -9.912 -7.079 5.254 1.00 93.38 155 HIS A CA 1
ATOM 1201 C C . HIS A 1 155 ? -9.558 -7.684 3.886 1.00 93.38 155 HIS A C 1
ATOM 1203 O O . HIS A 1 155 ? -10.405 -8.294 3.237 1.00 93.38 155 HIS A O 1
ATOM 1209 N N . TYR A 1 156 ? -8.297 -7.563 3.464 1.00 91.56 156 TYR A N 1
ATOM 1210 C CA . TYR A 1 156 ? -7.851 -8.101 2.179 1.00 91.56 156 TYR A CA 1
ATOM 1211 C C . TYR A 1 156 ? -7.766 -9.628 2.158 1.00 91.56 156 TYR A C 1
ATOM 1213 O O . TYR A 1 156 ? -8.040 -10.236 1.128 1.00 91.56 156 TYR A O 1
ATOM 1221 N N . GLN A 1 157 ? -7.454 -10.268 3.285 1.00 91.25 157 GLN A N 1
ATOM 1222 C CA . GLN A 1 157 ? -7.520 -11.728 3.385 1.00 91.25 157 GLN A CA 1
ATOM 1223 C C . GLN A 1 157 ? -8.940 -12.254 3.166 1.00 91.25 157 GLN A C 1
ATOM 1225 O O . GLN A 1 157 ? -9.106 -13.257 2.478 1.00 91.25 157 GLN A O 1
ATOM 1230 N N . GLY A 1 158 ? -9.951 -11.568 3.708 1.00 91.88 158 GLY A N 1
ATOM 1231 C CA . GLY A 1 158 ? -11.354 -11.886 3.443 1.00 91.88 158 GLY A CA 1
ATOM 1232 C C . GLY A 1 158 ? -11.731 -11.651 1.978 1.00 91.88 158 GLY A C 1
ATOM 1233 O O . GLY A 1 158 ? -12.289 -12.542 1.341 1.00 91.88 158 GLY A O 1
ATOM 1234 N N . LEU A 1 159 ? -11.340 -10.498 1.418 1.00 92.44 159 LEU A N 1
ATOM 1235 C CA . LEU A 1 159 ? -11.644 -10.119 0.033 1.00 92.44 159 LEU A CA 1
ATOM 1236 C C . LEU A 1 159 ? -11.072 -11.094 -1.011 1.00 92.44 159 LEU A C 1
ATOM 1238 O O . LEU A 1 159 ? -11.769 -11.435 -1.961 1.00 92.44 159 LEU A O 1
ATOM 1242 N N . TYR A 1 160 ? -9.822 -11.539 -0.849 1.00 90.88 160 TYR A N 1
ATOM 1243 C CA . TYR A 1 160 ? -9.184 -12.501 -1.762 1.00 90.88 160 TYR A CA 1
ATOM 1244 C C . TYR A 1 160 ? -9.548 -13.966 -1.466 1.00 90.88 160 TYR A C 1
ATOM 1246 O O . TYR A 1 160 ? -9.179 -14.856 -2.233 1.00 90.88 160 TYR A O 1
ATOM 1254 N N . GLY A 1 161 ? -10.237 -14.228 -0.354 1.00 92.19 161 GLY A N 1
ATOM 1255 C CA . GLY A 1 161 ? -10.679 -15.559 0.049 1.00 92.19 161 GLY A CA 1
ATOM 1256 C C . GLY A 1 161 ? -12.115 -15.874 -0.367 1.00 92.19 161 GLY A C 1
ATOM 1257 O O . GLY A 1 161 ? -12.645 -15.350 -1.350 1.00 92.19 161 GLY A O 1
ATOM 1258 N N . ALA A 1 162 ? -12.738 -16.758 0.411 1.00 91.56 162 ALA A N 1
ATOM 1259 C CA . ALA A 1 162 ? -14.089 -17.274 0.195 1.00 91.56 162 ALA A CA 1
ATOM 1260 C C . ALA A 1 162 ? -15.126 -16.743 1.206 1.00 91.56 162 ALA A C 1
ATOM 1262 O O . ALA A 1 162 ? -16.210 -17.306 1.308 1.00 91.56 162 ALA A O 1
ATOM 1263 N N . ASP A 1 163 ? -14.801 -15.702 1.983 1.00 92.94 163 ASP A N 1
ATOM 1264 C CA . ASP A 1 163 ? -15.701 -15.185 3.020 1.00 92.94 163 ASP A CA 1
ATOM 1265 C C . ASP A 1 163 ? -16.968 -14.560 2.386 1.00 92.94 163 ASP A C 1
ATOM 1267 O O . ASP A 1 163 ? -16.853 -13.573 1.639 1.00 92.94 163 ASP A O 1
ATOM 1271 N N . PRO A 1 164 ? -18.176 -15.089 2.682 1.00 93.69 164 PRO A N 1
ATOM 1272 C CA . PRO A 1 164 ? -19.429 -14.593 2.112 1.00 93.69 164 PRO A CA 1
ATOM 1273 C C . PRO A 1 164 ? -19.700 -13.113 2.405 1.00 93.69 164 PRO A C 1
ATOM 1275 O O . PRO A 1 164 ? -20.358 -12.430 1.620 1.00 93.69 164 PRO A O 1
ATOM 1278 N N . ALA A 1 165 ? -19.142 -12.562 3.492 1.00 95.06 165 ALA A N 1
ATOM 1279 C CA . ALA A 1 165 ? -19.270 -11.140 3.814 1.00 95.06 165 ALA A CA 1
ATOM 1280 C C . ALA A 1 165 ? -18.722 -10.223 2.701 1.00 95.06 165 ALA A C 1
ATOM 1282 O O . ALA A 1 165 ? -19.115 -9.059 2.599 1.00 95.06 165 ALA A O 1
ATOM 1283 N N . PHE A 1 166 ? -17.839 -10.753 1.849 1.00 94.69 166 PHE A N 1
ATOM 1284 C CA . PHE A 1 166 ? -17.219 -10.045 0.736 1.00 94.69 166 PHE A CA 1
ATOM 1285 C C . PHE A 1 166 ? -17.830 -10.382 -0.628 1.00 94.69 166 PHE A C 1
ATOM 1287 O O . PHE A 1 166 ? -17.344 -9.845 -1.619 1.00 94.69 166 PHE A O 1
ATOM 1294 N N . ASP A 1 167 ? -18.862 -11.230 -0.728 1.00 93.56 167 ASP A N 1
ATOM 1295 C CA . ASP A 1 167 ? -19.467 -11.622 -2.019 1.00 93.56 167 ASP A CA 1
ATOM 1296 C C . ASP A 1 167 ? -19.886 -10.400 -2.839 1.00 93.56 167 ASP A C 1
ATOM 1298 O O . ASP A 1 167 ? -19.408 -10.186 -3.950 1.00 93.56 167 ASP A O 1
ATOM 1302 N N . LYS A 1 168 ? -20.679 -9.511 -2.231 1.00 95.06 168 LYS A N 1
ATOM 1303 C CA . LYS A 1 168 ? -21.143 -8.284 -2.887 1.00 95.06 168 LYS A CA 1
ATOM 1304 C C . LYS A 1 168 ? -19.993 -7.369 -3.319 1.00 95.06 168 LYS A C 1
ATOM 1306 O O . LYS A 1 168 ? -20.079 -6.714 -4.354 1.00 95.06 168 LYS A O 1
ATOM 1311 N N . LEU A 1 169 ? -18.927 -7.289 -2.521 1.00 93.25 169 LEU A N 1
ATOM 1312 C CA . LEU A 1 169 ? -17.771 -6.454 -2.853 1.00 93.25 169 LEU A CA 1
ATOM 1313 C C . LEU A 1 169 ? -16.957 -7.068 -3.997 1.00 93.25 169 LEU A C 1
ATOM 1315 O O . LEU A 1 169 ? -16.513 -6.351 -4.888 1.00 93.25 169 LEU A O 1
ATOM 1319 N N . ARG A 1 170 ? -16.809 -8.396 -4.006 1.00 94.56 170 ARG A N 1
ATOM 1320 C CA . ARG A 1 170 ? -16.170 -9.136 -5.096 1.00 94.56 170 ARG A CA 1
ATOM 1321 C C . ARG A 1 170 ? -16.942 -8.978 -6.399 1.00 94.56 170 ARG A C 1
ATOM 1323 O O . ARG A 1 170 ? -16.319 -8.685 -7.411 1.00 94.56 170 ARG A O 1
ATOM 1330 N N . GLU A 1 171 ? -18.272 -9.052 -6.370 1.00 93.00 171 GLU A N 1
ATOM 1331 C CA . GLU A 1 171 ? -19.115 -8.762 -7.538 1.00 93.00 171 GLU A CA 1
ATOM 1332 C C . GLU A 1 171 ? -18.867 -7.348 -8.080 1.00 93.00 171 GLU A C 1
ATOM 1334 O O . GLU A 1 171 ? -18.640 -7.173 -9.276 1.00 93.00 171 GLU A O 1
ATOM 1339 N N . GLN A 1 172 ? -18.842 -6.339 -7.200 1.00 93.12 172 GLN A N 1
ATOM 1340 C CA . GLN A 1 172 ? -18.555 -4.951 -7.583 1.00 93.12 172 GLN A CA 1
ATOM 1341 C C . GLN A 1 172 ? -17.160 -4.779 -8.196 1.00 93.12 172 GLN A C 1
ATOM 1343 O O . GLN A 1 172 ? -16.977 -3.927 -9.062 1.00 93.12 172 GLN A O 1
ATOM 1348 N N . TYR A 1 173 ? -16.186 -5.575 -7.756 1.00 92.06 173 TYR A N 1
ATOM 1349 C CA . TYR A 1 173 ? -14.807 -5.545 -8.247 1.00 92.06 173 TYR A CA 1
ATOM 1350 C C . TYR A 1 173 ? -14.540 -6.553 -9.372 1.00 92.06 173 TYR A C 1
ATOM 1352 O O . TYR A 1 173 ? -13.393 -6.684 -9.796 1.00 92.06 173 TYR A O 1
ATOM 1360 N N . ALA A 1 174 ? -15.568 -7.262 -9.854 1.00 91.12 174 ALA A N 1
ATOM 1361 C CA . ALA A 1 174 ? -15.444 -8.361 -10.813 1.00 91.12 174 ALA A CA 1
ATOM 1362 C C . ALA A 1 174 ? -14.391 -9.417 -10.405 1.00 91.12 174 ALA A C 1
ATOM 1364 O O . ALA A 1 174 ? -13.667 -9.961 -11.237 1.00 91.12 174 ALA A O 1
ATOM 1365 N N . MET A 1 175 ? -14.303 -9.702 -9.106 1.00 90.44 175 MET A N 1
ATOM 1366 C CA . MET A 1 175 ? -13.437 -10.727 -8.531 1.00 90.44 175 MET A CA 1
ATOM 1367 C C . MET A 1 175 ? -14.185 -12.050 -8.402 1.00 90.44 175 MET A C 1
ATOM 1369 O O . MET A 1 175 ? -15.339 -12.088 -7.977 1.00 90.44 175 MET A O 1
ATOM 1373 N N . THR A 1 176 ? -13.506 -13.153 -8.701 1.00 89.81 176 THR A N 1
ATOM 1374 C CA . THR A 1 176 ? -14.021 -14.487 -8.391 1.00 89.81 176 THR A CA 1
ATOM 1375 C C . THR A 1 176 ? -13.879 -14.785 -6.907 1.00 89.81 176 THR A C 1
ATOM 1377 O O . THR A 1 176 ? -12.980 -14.276 -6.228 1.00 89.81 176 THR A O 1
ATOM 1380 N N . ALA A 1 177 ? -14.747 -15.659 -6.404 1.00 88.81 177 ALA A N 1
ATOM 1381 C CA . ALA A 1 177 ? -14.564 -16.193 -5.072 1.00 88.81 177 ALA A CA 1
ATOM 1382 C C . ALA A 1 177 ? -13.293 -17.041 -4.972 1.00 88.81 177 ALA A C 1
ATOM 1384 O O . ALA A 1 177 ? -12.928 -17.710 -5.936 1.00 88.81 177 ALA A O 1
ATOM 1385 N N . ASP A 1 178 ? -12.630 -16.990 -3.812 1.00 89.44 178 ASP A N 1
ATOM 1386 C CA . ASP A 1 178 ? -11.404 -17.743 -3.531 1.00 89.44 178 ASP A CA 1
ATOM 1387 C C . ASP A 1 178 ? -10.293 -17.525 -4.574 1.00 89.44 178 ASP A C 1
ATOM 1389 O O . ASP A 1 178 ? -9.591 -18.450 -4.975 1.00 89.44 178 ASP A O 1
ATOM 1393 N N . ALA A 1 179 ? -10.127 -16.274 -5.027 1.00 86.50 179 ALA A N 1
ATOM 1394 C CA . ALA A 1 179 ? -9.113 -15.892 -6.014 1.00 86.50 179 ALA A CA 1
ATOM 1395 C C . ALA A 1 179 ? -7.682 -16.287 -5.595 1.00 86.50 179 ALA A C 1
ATOM 1397 O O . ALA A 1 179 ? -6.816 -16.483 -6.447 1.00 86.50 179 ALA A O 1
ATOM 1398 N N . LEU A 1 180 ? -7.437 -16.415 -4.287 1.00 90.00 180 LEU A N 1
ATOM 1399 C CA . LEU A 1 180 ? -6.223 -16.994 -3.721 1.00 90.00 180 LEU A CA 1
ATOM 1400 C C . LEU A 1 180 ? -6.589 -18.108 -2.723 1.00 90.00 180 LEU A C 1
ATOM 1402 O O . LEU A 1 180 ? -6.829 -17.810 -1.550 1.00 90.00 180 LEU A O 1
ATOM 1406 N N . PRO A 1 181 ? -6.576 -19.390 -3.136 1.00 86.06 181 PRO A N 1
ATOM 1407 C CA . PRO A 1 181 ? -6.945 -20.517 -2.267 1.00 86.06 181 PRO A CA 1
ATOM 1408 C C . PRO A 1 181 ? -5.971 -20.756 -1.104 1.00 86.06 181 PRO A C 1
ATOM 1410 O O . PRO A 1 181 ? -6.356 -21.187 -0.013 1.00 86.06 181 PRO A O 1
ATOM 1413 N N . SER A 1 182 ? -4.692 -20.438 -1.309 1.00 89.69 182 SER A N 1
ATOM 1414 C CA . SER A 1 182 ? -3.644 -20.565 -0.295 1.00 89.69 182 SER A CA 1
ATOM 1415 C C . SER A 1 182 ? -3.771 -19.478 0.774 1.00 89.69 182 SER A C 1
ATOM 1417 O O . SER A 1 182 ? -3.719 -18.280 0.484 1.00 89.69 182 SER A O 1
ATOM 1419 N N . ALA A 1 183 ? -3.890 -19.890 2.040 1.00 86.31 183 ALA A N 1
ATOM 1420 C CA . ALA A 1 183 ? -3.938 -18.964 3.172 1.00 86.31 183 ALA A CA 1
ATOM 1421 C C . ALA A 1 183 ? -2.656 -18.127 3.292 1.00 86.31 183 ALA A C 1
ATOM 1423 O O . ALA A 1 183 ? -2.729 -16.940 3.612 1.00 86.31 183 ALA A O 1
ATOM 1424 N N . ASP A 1 184 ? -1.502 -18.719 2.980 1.00 84.62 184 ASP A N 1
ATOM 1425 C CA . ASP A 1 184 ? -0.213 -18.028 2.990 1.00 84.62 184 ASP A CA 1
ATOM 1426 C C . ASP A 1 184 ? -0.139 -16.944 1.912 1.00 84.62 184 ASP A C 1
ATOM 1428 O O . ASP A 1 184 ? 0.419 -15.873 2.157 1.00 84.62 184 ASP A O 1
ATOM 1432 N N . ASP A 1 185 ? -0.744 -17.185 0.747 1.00 85.69 185 ASP A N 1
ATOM 1433 C CA . ASP A 1 185 ? -0.779 -16.215 -0.348 1.00 85.69 185 ASP A CA 1
ATOM 1434 C C . ASP A 1 185 ? -1.775 -15.091 -0.066 1.00 85.69 185 ASP A C 1
ATOM 1436 O O . ASP A 1 185 ? -1.460 -13.927 -0.310 1.00 85.69 185 ASP A O 1
ATOM 1440 N N . ARG A 1 186 ? -2.921 -15.389 0.562 1.00 85.38 186 ARG A N 1
ATOM 1441 C CA . ARG A 1 186 ? -3.838 -14.355 1.079 1.00 85.38 186 ARG A CA 1
ATOM 1442 C C . ARG A 1 186 ? -3.177 -13.491 2.147 1.00 85.38 186 ARG A C 1
ATOM 1444 O O . ARG A 1 186 ? -3.313 -12.268 2.146 1.00 85.38 186 ARG A O 1
ATOM 1451 N N . LEU A 1 187 ? -2.430 -14.120 3.051 1.00 83.12 187 LEU A N 1
ATOM 1452 C CA . LEU A 1 187 ? -1.632 -13.425 4.056 1.00 83.12 187 LEU A CA 1
ATOM 1453 C C . LEU A 1 187 ? -0.530 -12.584 3.422 1.00 83.12 187 LEU A C 1
ATOM 1455 O O . LEU A 1 187 ? -0.154 -11.574 3.999 1.00 83.12 187 LEU A O 1
ATOM 1459 N N . ALA A 1 188 ? 0.035 -12.998 2.290 1.00 79.94 188 ALA A N 1
ATOM 1460 C CA . ALA A 1 188 ? 1.104 -12.283 1.610 1.00 79.94 188 ALA A CA 1
ATOM 1461 C C . ALA A 1 188 ? 0.576 -11.118 0.752 1.00 79.94 188 ALA A C 1
ATOM 1463 O O . ALA A 1 188 ? 1.129 -10.019 0.819 1.00 79.94 188 ALA A O 1
ATOM 1464 N N . VAL A 1 189 ? -0.512 -11.313 -0.004 1.00 80.19 189 VAL A N 1
ATOM 1465 C CA . VAL A 1 189 ? -1.091 -10.297 -0.905 1.00 80.19 189 VAL A CA 1
ATOM 1466 C C . VAL A 1 189 ? -1.571 -9.070 -0.139 1.00 80.19 189 VAL A C 1
ATOM 1468 O O . VAL A 1 189 ? -1.368 -7.935 -0.569 1.00 80.19 189 VAL A O 1
ATOM 1471 N N . SER A 1 190 ? -2.103 -9.288 1.068 1.00 74.31 190 SER A N 1
ATOM 1472 C CA . SER A 1 190 ? -2.529 -8.220 1.967 1.00 74.31 190 SER A CA 1
ATOM 1473 C C . SER A 1 190 ? -1.360 -7.374 2.488 1.00 74.31 190 SER A C 1
ATOM 1475 O O . SER A 1 190 ? -1.567 -6.487 3.301 1.00 74.31 190 SER A O 1
ATOM 1477 N N . ARG A 1 191 ? -0.113 -7.689 2.123 1.00 70.25 191 ARG A N 1
ATOM 1478 C CA . ARG A 1 191 ? 1.105 -7.003 2.585 1.00 70.25 191 ARG A CA 1
ATOM 1479 C C . ARG A 1 191 ? 1.802 -6.272 1.454 1.00 70.25 191 ARG A C 1
ATOM 1481 O O . ARG A 1 191 ? 2.459 -5.274 1.706 1.00 70.25 191 ARG A O 1
ATOM 1488 N N . SER A 1 192 ? 1.663 -6.738 0.212 1.00 62.03 192 SER A N 1
ATOM 1489 C CA . SER A 1 192 ? 2.167 -6.017 -0.962 1.00 62.03 192 SER A CA 1
ATOM 1490 C C . SER A 1 192 ? 1.332 -4.778 -1.292 1.00 62.03 192 SER A C 1
ATOM 1492 O O . SER A 1 192 ? 1.849 -3.833 -1.884 1.00 62.03 192 SER A O 1
ATOM 1494 N N . SER A 1 193 ? 0.061 -4.753 -0.882 1.00 59.12 193 SER A N 1
ATOM 1495 C CA . SER A 1 193 ? -0.846 -3.613 -1.066 1.00 59.12 193 SER A CA 1
ATOM 1496 C C . SER A 1 193 ? -0.447 -2.363 -0.273 1.00 59.12 193 SER A C 1
ATOM 1498 O O . SER A 1 193 ? -0.852 -1.268 -0.652 1.00 59.12 193 SER A O 1
ATOM 1500 N N . SER A 1 194 ? 0.372 -2.488 0.781 1.00 55.06 194 SER A N 1
ATOM 1501 C CA . SER A 1 194 ? 0.749 -1.360 1.648 1.00 55.06 194 SER A CA 1
ATOM 1502 C C . SER A 1 194 ? 1.707 -0.348 1.012 1.00 55.06 194 SER A C 1
ATOM 1504 O O . SER A 1 194 ? 1.951 0.712 1.588 1.00 55.06 194 SER A O 1
ATOM 1506 N N . GLY A 1 195 ? 2.211 -0.635 -0.192 1.00 48.81 195 GLY A N 1
ATOM 1507 C CA . GLY A 1 195 ? 3.204 0.191 -0.866 1.00 48.81 195 GLY A CA 1
ATOM 1508 C C . GLY A 1 195 ? 4.564 0.193 -0.141 1.00 48.81 195 GLY A C 1
ATOM 1509 O O . GLY A 1 195 ? 4.675 -0.125 1.043 1.00 48.81 195 GLY A O 1
ATOM 1510 N N . PRO A 1 196 ? 5.655 0.522 -0.841 1.00 41.09 196 PRO A N 1
ATOM 1511 C CA . PRO A 1 196 ? 6.960 0.671 -0.230 1.00 41.09 196 PRO A CA 1
ATOM 1512 C C . PRO A 1 196 ? 6.999 1.920 0.667 1.00 41.09 196 PRO A C 1
ATOM 1514 O O . PRO A 1 196 ? 6.322 2.915 0.383 1.00 41.09 196 PRO A O 1
ATOM 1517 N N . PRO A 1 197 ? 7.822 1.909 1.729 1.00 38.31 197 PRO A N 1
ATOM 1518 C CA . PRO A 1 197 ? 8.019 3.074 2.580 1.00 38.31 197 PRO A CA 1
ATOM 1519 C C . PRO A 1 197 ? 8.582 4.239 1.759 1.00 38.31 197 PRO A C 1
ATOM 1521 O O . PRO A 1 197 ? 9.680 4.178 1.204 1.00 38.31 197 PRO A O 1
ATOM 1524 N N . GLY A 1 198 ? 7.800 5.312 1.657 1.00 37.56 198 GLY A N 1
ATOM 1525 C CA . GLY A 1 198 ? 8.169 6.496 0.896 1.00 37.56 198 GLY A CA 1
ATOM 1526 C C . GLY A 1 198 ? 9.264 7.301 1.591 1.00 37.56 198 GLY A C 1
ATOM 1527 O O . GLY A 1 198 ? 9.020 7.954 2.604 1.00 37.56 198 GLY A O 1
ATOM 1528 N N . ARG A 1 199 ? 10.451 7.358 0.982 1.00 32.00 199 ARG A N 1
ATOM 1529 C CA . ARG A 1 199 ? 11.269 8.575 1.018 1.00 32.00 199 ARG A CA 1
ATOM 1530 C C . ARG A 1 199 ? 10.613 9.548 0.032 1.00 32.00 199 ARG A C 1
ATOM 1532 O O . ARG A 1 199 ? 10.471 9.170 -1.129 1.00 32.00 199 ARG A O 1
ATOM 1539 N N . PRO A 1 200 ? 10.195 10.766 0.416 1.00 30.31 200 PRO A N 1
ATOM 1540 C CA . PRO A 1 200 ? 9.837 11.745 -0.598 1.00 30.31 200 PRO A CA 1
ATOM 1541 C C . PRO A 1 200 ? 11.125 12.099 -1.363 1.00 30.31 200 PRO A C 1
ATOM 1543 O O . PRO A 1 200 ? 12.082 12.557 -0.733 1.00 30.31 200 PRO A O 1
ATOM 1546 N N . PRO A 1 201 ? 11.220 11.879 -2.687 1.00 28.73 201 PRO A N 1
ATOM 1547 C CA . PRO A 1 201 ? 12.267 12.535 -3.455 1.00 28.73 201 PRO A CA 1
ATOM 1548 C C . PRO A 1 201 ? 11.992 14.051 -3.423 1.00 28.73 201 PRO A C 1
ATOM 1550 O O . PRO A 1 201 ? 10.828 14.452 -3.307 1.00 28.73 201 PRO A O 1
ATOM 1553 N N . PRO A 1 202 ? 13.020 14.907 -3.549 1.00 34.62 202 PRO A N 1
ATOM 1554 C CA . PRO A 1 202 ? 12.885 16.364 -3.430 1.00 34.62 202 PRO A CA 1
ATOM 1555 C C . PRO A 1 202 ? 11.897 17.008 -4.427 1.00 34.62 202 PRO A C 1
ATOM 1557 O O . PRO A 1 202 ? 11.606 18.194 -4.312 1.00 34.62 202 PRO A O 1
ATOM 1560 N N . THR A 1 203 ? 11.353 16.251 -5.389 1.00 31.25 203 THR A N 1
ATOM 1561 C CA . THR A 1 203 ? 10.503 16.751 -6.480 1.00 31.25 203 THR A CA 1
ATOM 1562 C C . THR A 1 203 ? 9.323 15.845 -6.880 1.00 31.25 203 THR A C 1
ATOM 1564 O O . THR A 1 203 ? 8.659 16.142 -7.877 1.00 31.25 203 THR A O 1
ATOM 1567 N N . ALA A 1 204 ? 8.985 14.767 -6.151 1.00 35.31 204 ALA A N 1
ATOM 1568 C CA . ALA A 1 204 ? 7.820 13.953 -6.540 1.00 35.31 204 ALA A CA 1
ATOM 1569 C C . ALA A 1 204 ? 6.513 14.724 -6.331 1.00 35.31 204 ALA A C 1
ATOM 1571 O O . ALA A 1 204 ? 6.071 14.957 -5.205 1.00 35.31 204 ALA A O 1
ATOM 1572 N N . ARG A 1 205 ? 5.863 15.069 -7.448 1.00 38.03 205 ARG A N 1
ATOM 1573 C CA . ARG A 1 205 ? 4.460 15.490 -7.493 1.00 38.03 205 ARG A CA 1
ATOM 1574 C C . ARG A 1 205 ? 3.607 14.490 -6.719 1.00 38.03 205 ARG A C 1
ATOM 1576 O O . ARG A 1 205 ? 3.487 13.336 -7.124 1.00 38.03 205 ARG A O 1
ATOM 1583 N N . ALA A 1 206 ? 2.975 14.968 -5.653 1.00 39.97 206 ALA A N 1
ATOM 1584 C CA . ALA A 1 206 ? 1.879 14.272 -5.000 1.00 39.97 206 ALA A CA 1
ATOM 1585 C C . ALA A 1 206 ? 0.839 13.843 -6.056 1.00 39.97 206 ALA A C 1
ATOM 1587 O O . ALA A 1 206 ? 0.336 14.675 -6.813 1.00 39.97 206 ALA A O 1
ATOM 1588 N N . LYS A 1 207 ? 0.532 12.545 -6.118 1.00 45.78 207 LYS A N 1
ATOM 1589 C CA . LYS A 1 207 ? -0.537 11.955 -6.936 1.00 45.78 207 LYS A CA 1
ATOM 1590 C C . LYS A 1 207 ? -1.458 11.115 -6.043 1.00 45.78 207 LYS A C 1
ATOM 1592 O O . LYS A 1 207 ? -0.954 10.474 -5.127 1.00 45.78 207 LYS A O 1
ATOM 1597 N N . PRO A 1 208 ? -2.745 11.015 -6.409 1.00 49.41 208 PRO A N 1
ATOM 1598 C CA . PRO A 1 208 ? -3.744 12.053 -6.194 1.00 49.41 208 PRO A CA 1
ATOM 1599 C C . PRO A 1 208 ? -4.114 12.205 -4.706 1.00 49.41 208 PRO A C 1
ATOM 1601 O O . PRO A 1 208 ? -3.921 11.318 -3.879 1.00 49.41 208 PRO A O 1
ATOM 1604 N N . ALA A 1 209 ? -4.642 13.380 -4.376 1.00 43.94 209 ALA A N 1
ATOM 1605 C CA . ALA A 1 209 ? -5.073 13.747 -3.038 1.00 43.94 209 ALA A CA 1
ATOM 1606 C C . ALA A 1 209 ? -6.276 12.905 -2.584 1.00 43.94 209 ALA A C 1
ATOM 1608 O O . ALA A 1 209 ? -7.299 12.885 -3.261 1.00 43.94 209 ALA A O 1
ATOM 1609 N N . CYS A 1 210 ? -6.192 12.302 -1.395 1.00 33.88 210 CYS A N 1
ATOM 1610 C CA . CYS A 1 210 ? -7.398 12.031 -0.616 1.00 33.88 210 CYS A CA 1
ATOM 1611 C C . CYS A 1 210 ? -8.054 13.388 -0.308 1.00 33.88 210 CYS A C 1
ATOM 1613 O O . CYS A 1 210 ? -7.416 14.212 0.362 1.00 33.88 210 CYS A O 1
ATOM 1615 N N . PRO A 1 211 ? -9.278 13.670 -0.782 1.00 35.53 211 PRO A N 1
ATOM 1616 C CA . PRO A 1 211 ? -9.969 14.878 -0.375 1.00 35.53 211 PRO A CA 1
ATOM 1617 C C . PRO A 1 211 ? -10.289 14.774 1.119 1.00 35.53 211 PRO A C 1
ATOM 1619 O O . PRO A 1 211 ? -10.908 13.817 1.580 1.00 35.53 211 PRO A O 1
ATOM 1622 N N . THR A 1 212 ? -9.861 15.766 1.898 1.00 33.75 212 THR A N 1
ATOM 1623 C CA . THR A 1 212 ? -10.483 16.032 3.198 1.00 33.75 212 THR A CA 1
ATOM 1624 C C . THR A 1 212 ? -11.962 16.341 2.971 1.00 33.75 212 THR A C 1
ATOM 1626 O O . THR A 1 212 ? -12.266 17.096 2.043 1.00 33.75 212 THR A O 1
ATOM 1629 N N . PRO A 1 213 ? -12.885 15.814 3.793 1.00 31.98 213 PRO A N 1
ATOM 1630 C CA . PRO A 1 213 ? -14.280 16.216 3.733 1.00 31.98 213 PRO A CA 1
ATOM 1631 C C . PRO A 1 213 ? -14.376 17.651 4.259 1.00 31.98 213 PRO A C 1
ATOM 1633 O O . PRO A 1 213 ? -14.510 17.883 5.456 1.00 31.98 213 PRO A O 1
ATOM 1636 N N . THR A 1 214 ? -14.243 18.636 3.373 1.00 31.03 214 THR A N 1
ATOM 1637 C CA . THR A 1 214 ? -14.558 20.021 3.714 1.00 31.03 214 THR A CA 1
ATOM 1638 C C . THR A 1 214 ? -16.071 20.167 3.666 1.00 31.03 214 THR A C 1
ATOM 1640 O O . THR A 1 214 ? -16.696 20.116 2.607 1.00 31.03 214 THR A O 1
ATOM 1643 N N . THR A 1 215 ? -16.654 20.318 4.845 1.00 36.78 215 THR A N 1
ATOM 1644 C CA . THR A 1 215 ? -18.041 20.688 5.092 1.00 36.78 215 THR A CA 1
ATOM 1645 C C . THR A 1 215 ? -18.435 21.927 4.281 1.00 36.78 215 THR A C 1
ATOM 1647 O O . THR A 1 215 ? -17.786 22.966 4.358 1.00 36.78 215 THR A O 1
ATOM 1650 N N . GLY A 1 216 ? -19.528 21.804 3.523 1.00 33.34 216 GLY A N 1
ATOM 1651 C CA . GLY A 1 216 ? -20.461 22.880 3.179 1.00 33.34 216 GLY A CA 1
ATOM 1652 C C . GLY A 1 216 ? -19.895 24.177 2.592 1.00 33.34 216 GLY A C 1
ATOM 1653 O O . GLY A 1 216 ? -19.664 25.149 3.308 1.00 33.34 216 GLY A O 1
ATOM 1654 N N . ARG A 1 217 ? -19.885 24.278 1.260 1.00 26.36 217 ARG A N 1
ATOM 1655 C CA . ARG A 1 217 ? -20.240 25.540 0.597 1.00 26.36 217 ARG A CA 1
ATOM 1656 C C . ARG A 1 217 ? -20.889 25.260 -0.751 1.00 26.36 217 ARG A C 1
ATOM 1658 O O . ARG A 1 217 ? -20.228 24.935 -1.728 1.00 26.36 217 ARG A O 1
ATOM 1665 N N . THR A 1 218 ? -22.207 25.397 -0.778 1.00 33.47 218 THR A N 1
ATOM 1666 C CA . THR A 1 218 ? -23.024 25.474 -1.987 1.00 33.47 218 THR A CA 1
ATOM 1667 C C . THR A 1 218 ? -22.548 26.644 -2.853 1.00 33.47 218 THR A C 1
ATOM 1669 O O . THR A 1 218 ? -22.867 27.798 -2.561 1.00 33.47 218 THR A O 1
ATOM 1672 N N . SER A 1 219 ? -21.802 26.382 -3.924 1.00 30.55 219 SER A N 1
ATOM 1673 C CA . SER A 1 219 ? -21.660 27.334 -5.026 1.00 30.55 219 SER A CA 1
ATOM 1674 C C . SER A 1 219 ? -22.767 27.068 -6.043 1.00 30.55 219 SER A C 1
ATOM 1676 O O . SER A 1 219 ? -22.674 26.247 -6.949 1.00 30.55 219 SER A O 1
ATOM 1678 N N . ARG A 1 220 ? -23.857 27.799 -5.823 1.00 30.98 220 ARG A N 1
ATOM 1679 C CA . ARG A 1 220 ? -24.884 28.175 -6.790 1.00 30.98 220 ARG A CA 1
ATOM 1680 C C . ARG A 1 220 ? -24.248 28.482 -8.156 1.00 30.98 220 ARG A C 1
ATOM 1682 O O . ARG A 1 220 ? -23.660 29.543 -8.324 1.00 30.98 220 ARG A O 1
ATOM 1689 N N . TRP A 1 221 ? -24.406 27.579 -9.120 1.00 28.06 221 TRP A N 1
ATOM 1690 C CA . TRP A 1 221 ? -24.321 27.897 -10.544 1.00 28.06 221 TRP A CA 1
ATOM 1691 C C . TRP A 1 221 ? -25.705 27.709 -11.148 1.00 28.06 221 TRP A C 1
ATOM 1693 O O . TRP A 1 221 ? -26.187 26.601 -11.365 1.00 28.06 221 TRP A O 1
ATOM 1703 N N . SER A 1 222 ? -26.364 28.845 -11.333 1.00 30.22 222 SER A N 1
ATOM 1704 C CA . SER A 1 222 ? -27.617 28.993 -12.049 1.00 30.22 222 SER A CA 1
ATOM 1705 C C . SER A 1 222 ? -27.388 28.660 -13.525 1.00 30.22 222 SER A C 1
ATOM 1707 O O . SER A 1 222 ? -26.663 29.376 -14.209 1.00 30.22 222 SER A O 1
ATOM 1709 N N . ALA A 1 223 ? -28.029 27.609 -14.027 1.00 33.22 223 ALA A N 1
ATOM 1710 C CA . ALA A 1 223 ? -28.264 27.419 -15.453 1.00 33.22 223 ALA A CA 1
ATOM 1711 C C . ALA A 1 223 ? -29.744 27.082 -15.638 1.00 33.22 223 ALA A C 1
ATOM 1713 O O . ALA A 1 223 ? -30.174 25.934 -15.601 1.00 33.22 223 ALA A O 1
ATOM 1714 N N . THR A 1 224 ? -30.539 28.137 -15.759 1.00 34.78 224 THR A N 1
ATOM 1715 C CA . THR A 1 224 ? -31.955 28.102 -16.103 1.00 34.78 224 THR A CA 1
ATOM 1716 C C . THR A 1 224 ? -32.105 27.599 -17.542 1.00 34.78 224 THR A C 1
ATOM 1718 O O . THR A 1 224 ? -31.722 28.293 -18.482 1.00 34.78 224 THR A O 1
ATOM 1721 N N . ARG A 1 225 ? -32.708 26.424 -17.734 1.00 33.28 225 ARG A N 1
ATOM 1722 C CA . ARG A 1 225 ? -33.541 26.128 -18.911 1.00 33.28 225 ARG A CA 1
ATOM 1723 C C . ARG A 1 225 ? -34.794 25.379 -18.437 1.00 33.28 225 ARG A C 1
ATOM 1725 O O . ARG A 1 225 ? -34.647 24.396 -17.713 1.00 33.28 225 ARG A O 1
ATOM 1732 N N . PRO A 1 226 ? -36.005 25.857 -18.771 1.00 38.47 226 PRO A N 1
ATOM 1733 C CA . PRO A 1 226 ? -37.251 25.235 -18.333 1.00 38.47 226 PRO A CA 1
ATOM 1734 C C . PRO A 1 226 ? -37.503 23.895 -19.055 1.00 38.47 226 PRO A C 1
ATOM 1736 O O . PRO A 1 226 ? -37.069 23.737 -20.200 1.00 38.47 226 PRO A O 1
ATOM 1739 N N . PRO A 1 227 ? -38.203 22.938 -18.417 1.00 47.12 227 PRO A N 1
ATOM 1740 C CA . PRO A 1 227 ? -38.588 21.678 -19.050 1.00 47.12 227 PRO A CA 1
ATOM 1741 C C . PRO A 1 227 ? -39.731 21.887 -20.066 1.00 47.12 227 PRO A C 1
ATOM 1743 O O . PRO A 1 227 ? -40.624 22.698 -19.808 1.00 47.12 227 PRO A O 1
ATOM 1746 N N . PRO A 1 228 ? -39.761 21.160 -21.199 1.00 40.53 228 PRO A N 1
ATOM 1747 C CA . PRO A 1 228 ? -40.957 21.088 -22.032 1.00 40.53 228 PRO A CA 1
ATOM 1748 C C . PRO A 1 228 ? -42.077 20.289 -21.325 1.00 40.53 228 PRO A C 1
ATOM 1750 O O . PRO A 1 228 ? -41.791 19.406 -20.511 1.00 40.53 228 PRO A O 1
ATOM 1753 N N . PRO A 1 229 ? -43.353 20.613 -21.603 1.00 37.94 229 PRO A N 1
ATOM 1754 C CA . PRO A 1 229 ? -44.493 20.241 -20.769 1.00 37.94 229 PRO A CA 1
ATOM 1755 C C . PRO A 1 229 ? -44.854 18.753 -20.826 1.00 37.94 229 PRO A C 1
ATOM 1757 O O . PRO A 1 229 ? -44.978 18.149 -21.891 1.00 37.94 229 PRO A O 1
ATOM 1760 N N . THR A 1 230 ? -45.104 18.194 -19.644 1.00 35.44 230 THR A N 1
ATOM 1761 C CA . THR A 1 230 ? -45.739 16.895 -19.420 1.00 35.44 230 THR A CA 1
ATOM 1762 C C . THR A 1 230 ? -47.216 16.993 -19.808 1.00 35.44 230 THR A C 1
ATOM 1764 O O . THR A 1 230 ? -47.979 17.725 -19.179 1.00 35.44 230 THR A O 1
ATOM 1767 N N . ALA A 1 231 ? -47.636 16.275 -20.850 1.00 34.00 231 ALA A N 1
ATOM 1768 C CA . ALA A 1 231 ? -49.049 16.136 -21.179 1.00 34.00 231 ALA A CA 1
ATOM 1769 C C . ALA A 1 231 ? -49.691 15.082 -20.263 1.00 34.00 231 ALA A C 1
ATOM 1771 O O . ALA A 1 231 ? -49.378 13.894 -20.332 1.00 34.00 231 ALA A O 1
ATOM 1772 N N . CYS A 1 232 ? -50.591 15.543 -19.397 1.00 31.31 232 CYS A N 1
ATOM 1773 C CA . CYS A 1 232 ? -51.535 14.715 -18.659 1.00 31.31 232 CYS A CA 1
ATOM 1774 C C . CYS A 1 232 ? -52.522 14.013 -19.608 1.00 31.31 232 CYS A C 1
ATOM 1776 O O . CYS A 1 232 ? -53.214 14.678 -20.369 1.00 31.31 232 CYS A O 1
ATOM 1778 N N . GLY A 1 233 ? -52.639 12.691 -19.448 1.00 29.91 233 GLY A N 1
ATOM 1779 C CA . GLY A 1 233 ? -53.901 11.944 -19.381 1.00 29.91 233 GLY A CA 1
ATOM 1780 C C . GLY A 1 233 ? -54.769 11.798 -20.638 1.00 29.91 233 GLY A C 1
ATOM 1781 O O . GLY A 1 233 ? -55.335 12.768 -21.130 1.00 29.91 233 GLY A O 1
ATOM 1782 N N . ARG A 1 234 ? -55.007 10.537 -21.033 1.00 30.94 234 ARG A N 1
ATOM 1783 C CA . ARG A 1 234 ? -56.328 9.989 -21.418 1.00 30.94 234 ARG A CA 1
ATOM 1784 C C . ARG A 1 234 ? -56.246 8.458 -21.560 1.00 30.94 234 ARG A C 1
ATOM 1786 O O . ARG A 1 234 ? -55.718 7.945 -22.535 1.00 30.94 234 ARG A O 1
ATOM 1793 N N . SER A 1 235 ? -56.775 7.753 -20.564 1.00 34.00 235 SER A N 1
ATOM 1794 C CA . SER A 1 235 ? -57.617 6.555 -20.751 1.00 34.00 235 SER A CA 1
ATOM 1795 C C . SER A 1 235 ? -59.066 7.085 -20.661 1.00 34.00 235 SER A C 1
ATOM 1797 O O . SER A 1 235 ? -59.224 8.072 -19.928 1.00 34.00 235 SER A O 1
ATOM 1799 N N . PRO A 1 236 ? -60.110 6.576 -21.356 1.00 39.69 236 PRO A N 1
ATOM 1800 C CA . PRO A 1 236 ? -60.411 5.147 -21.528 1.00 39.69 236 PRO A CA 1
ATOM 1801 C C . PRO A 1 236 ? -61.039 4.733 -22.884 1.00 39.69 236 PRO A C 1
ATOM 1803 O O . PRO A 1 236 ? -61.539 5.574 -23.631 1.00 39.69 236 PRO A O 1
ATOM 1806 N N . ALA A 1 237 ? -61.041 3.421 -23.147 1.00 34.91 237 ALA A N 1
ATOM 1807 C CA . ALA A 1 237 ? -62.155 2.571 -23.614 1.00 34.91 237 ALA A CA 1
ATOM 1808 C C . ALA A 1 237 ? -61.591 1.224 -24.089 1.00 34.91 237 ALA A C 1
ATOM 1810 O O . ALA A 1 237 ? -60.689 1.246 -24.956 1.00 34.91 237 ALA A O 1
#

InterPro domains:
  IPR054309 Nitric oxide reductase subunit B, cytochrome c-like domain [PF22085] (37-188)